Protein AF-A0AAD2AGA0-F1 (afdb_monomer)

pLDDT: mean 72.26, std 17.6, range [19.39, 90.25]

Solvent-accessible surface area (backbone atoms only — not comparable to full-atom values): 17686 Å² total; per-residue (Å²): 135,83,86,86,80,89,77,86,79,79,83,81,80,79,61,99,81,72,74,72,44,88,55,75,94,54,94,64,65,74,47,37,37,36,40,38,40,37,35,77,86,72,54,73,67,60,47,53,55,45,49,55,37,50,60,61,34,56,80,72,30,56,73,44,87,43,76,44,76,63,66,78,89,38,75,88,39,65,65,66,39,37,52,52,52,27,52,60,49,55,75,71,59,60,95,56,45,42,31,35,32,52,36,85,87,28,47,84,44,34,57,49,52,48,50,38,51,57,47,50,42,38,73,72,67,41,66,28,41,34,42,38,38,32,37,84,84,47,72,26,68,68,52,62,73,64,34,76,42,52,32,20,79,30,71,33,86,64,56,57,72,54,46,47,48,53,49,41,49,50,56,38,53,65,78,44,89,72,86,86,90,83,89,79,94,68,78,84,86,73,90,62,97,44,68,65,62,47,31,49,51,54,24,50,57,52,54,76,69,58,57,93,53,43,40,29,36,32,51,34,83,86,26,46,84,45,39,54,68,52,49,24,47,53,58,51,48,37,57,75,70,66,34,82,43,79,41,78,44,74,37,59,101,86,43,74,23,69,66,49,62,71,62,31,74,40,50,32,20,75,25,68,38,83,68,60,58,69,56,46,48,54,52,47,54,52,48,52,53,50,17,52,28,57,73,67,70,45,84,78,78,102

Organism: NCBI:txid56036

Mean predicted aligned error: 12.25 Å

Sequence (302 aa):
MAISLIATCKTHYSSPTGERCKYAGHSVKALPIRILTVGKKRSPGVQLIVDDYIDKLKHYCRVEDVRVKSNPKNARDIIAQIEHEDMAVMDLIRSNEWVVMLDEHGLDVGSEQMASLIGDAGNKGASSLLLCIGGPYGHGRQLRERANVSIKLSTLVLNHEIALVVLCEQLYSYSFQDWAVLKLAERPFERSRDIMAQIEHEDMAVMDLIRSNEWVVMLDEHGVDVRSEQMASLIGDAGNKGASSLLFCIGGPYGHGRQLRERANVSIKLSTLVFNHEIALVVLCEQLYRAWTILKGQKYHH

Nearest PDB structures (foldseek):
  1to0-assembly4_G  TM=9.593E-01  e=5.956E-10  Bacillus subtilis
  1vh0-assembly7_F  TM=9.144E-01  e=1.375E-09  Staphylococcus aureus
  1to0-assembly1_A  TM=9.443E-01  e=5.772E-09  Bacillus subtilis
  1to0-assembly3_E  TM=9.410E-01  e=4.825E-09  Bacillus subtilis
  1to0-assembly2_D  TM=9.436E-01  e=1.502E-08  Bacillus subtilis

Structure (mmCIF, N/CA/C/O backbone):
data_AF-A0AAD2AGA0-F1
#
_entry.id   AF-A0AAD2AGA0-F1
#
loop_
_atom_site.group_PDB
_atom_site.id
_atom_site.type_symbol
_atom_site.label_atom_id
_atom_site.label_alt_id
_atom_site.label_comp_id
_atom_site.label_asym_id
_atom_site.label_entity_id
_atom_site.label_seq_id
_atom_site.pdbx_PDB_ins_code
_atom_site.Cartn_x
_atom_site.Cartn_y
_atom_site.Cartn_z
_atom_site.occupancy
_atom_site.B_iso_or_equiv
_atom_site.auth_seq_id
_atom_site.auth_comp_id
_atom_site.auth_asym_id
_atom_site.auth_atom_id
_atom_site.pdbx_PDB_model_num
ATOM 1 N N . MET A 1 1 ? -26.006 -36.870 -15.588 1.00 29.09 1 MET A N 1
ATOM 2 C CA . MET A 1 1 ? -25.101 -36.124 -16.488 1.00 29.09 1 MET A CA 1
ATOM 3 C C . MET A 1 1 ? -25.691 -34.740 -16.702 1.00 29.09 1 MET A C 1
ATOM 5 O O . MET A 1 1 ? -26.880 -34.664 -16.967 1.00 29.09 1 MET A O 1
ATOM 9 N N . ALA A 1 2 ? -24.855 -33.711 -16.539 1.00 25.55 2 ALA A N 1
ATOM 10 C CA . ALA A 1 2 ? -25.094 -32.284 -16.783 1.00 25.55 2 ALA A CA 1
ATOM 11 C C . ALA A 1 2 ? -26.213 -31.596 -15.966 1.00 25.55 2 ALA A C 1
ATOM 13 O O . ALA A 1 2 ? -27.350 -31.464 -16.405 1.00 25.55 2 ALA A O 1
ATOM 14 N N . ILE A 1 3 ? -25.831 -31.087 -14.789 1.00 19.39 3 ILE A N 1
ATOM 15 C CA . ILE A 1 3 ? -26.511 -29.965 -14.130 1.00 19.39 3 ILE A CA 1
ATOM 16 C C . ILE A 1 3 ? -26.000 -28.687 -14.796 1.00 19.39 3 ILE A C 1
ATOM 18 O O . ILE A 1 3 ? -24.795 -28.445 -14.833 1.00 19.39 3 ILE A O 1
ATOM 22 N N . SER A 1 4 ? -26.929 -27.897 -15.325 1.00 21.38 4 SER A N 1
ATOM 23 C CA . SER A 1 4 ? -26.697 -26.521 -15.750 1.00 21.38 4 SER A CA 1
ATOM 24 C C . SER A 1 4 ? -26.941 -25.599 -14.558 1.00 21.38 4 SER A C 1
ATOM 26 O O . SER A 1 4 ? -27.988 -25.695 -13.918 1.00 21.38 4 SER A O 1
ATOM 28 N N . LEU A 1 5 ? -25.990 -24.715 -14.261 1.00 19.98 5 LEU A N 1
ATOM 29 C CA . LEU A 1 5 ? -26.235 -23.496 -13.494 1.00 19.98 5 LEU A CA 1
ATOM 30 C C . LEU A 1 5 ? -25.163 -22.468 -13.864 1.00 19.98 5 LEU A C 1
ATOM 32 O O . LEU A 1 5 ? -24.019 -22.524 -13.420 1.00 19.98 5 LEU A O 1
ATOM 36 N N . ILE A 1 6 ? -25.561 -21.553 -14.744 1.00 24.08 6 ILE A N 1
ATOM 37 C CA . ILE A 1 6 ? -24.848 -20.316 -15.043 1.00 24.08 6 ILE A CA 1
ATOM 38 C C . ILE A 1 6 ? -25.111 -19.374 -13.868 1.00 24.08 6 ILE A C 1
ATOM 40 O O . ILE A 1 6 ? -26.255 -18.996 -13.625 1.00 24.08 6 ILE A O 1
ATOM 44 N N . ALA A 1 7 ? -24.056 -18.987 -13.159 1.00 21.56 7 ALA A N 1
ATOM 45 C CA . ALA A 1 7 ? -24.076 -17.859 -12.241 1.00 21.56 7 ALA A CA 1
ATOM 46 C C . ALA A 1 7 ? -23.053 -16.831 -12.735 1.00 21.56 7 ALA A C 1
ATOM 48 O O . ALA A 1 7 ? -21.866 -16.907 -12.435 1.00 21.56 7 ALA A O 1
ATOM 49 N N . THR A 1 8 ? -23.517 -15.873 -13.536 1.00 24.16 8 THR A N 1
ATOM 50 C CA . THR A 1 8 ? -22.800 -14.617 -13.772 1.00 24.16 8 THR A CA 1
ATOM 51 C C . THR A 1 8 ? -22.825 -13.804 -12.484 1.00 24.16 8 THR A C 1
ATOM 53 O O . THR A 1 8 ? -23.824 -13.151 -12.185 1.00 24.16 8 THR A O 1
ATOM 56 N N . CYS A 1 9 ? -21.734 -13.839 -11.725 1.00 23.19 9 CYS A N 1
ATOM 57 C CA . CYS A 1 9 ? -21.505 -12.888 -10.649 1.00 23.19 9 CYS A CA 1
ATOM 58 C C . CYS A 1 9 ? -20.927 -11.611 -11.274 1.00 23.19 9 CYS A C 1
ATOM 60 O O . CYS A 1 9 ? -19.752 -11.554 -11.620 1.00 23.19 9 CYS A O 1
ATOM 62 N N . LYS A 1 10 ? -21.770 -10.596 -11.491 1.00 24.16 10 LYS A N 1
ATOM 63 C CA . LYS A 1 10 ? -21.284 -9.226 -11.682 1.00 24.16 10 LYS A CA 1
ATOM 64 C C . LYS A 1 10 ? -21.000 -8.673 -10.293 1.00 24.16 10 LYS A C 1
ATOM 66 O O . LYS A 1 10 ? -21.926 -8.260 -9.600 1.00 24.16 10 LYS A O 1
ATOM 71 N N . THR A 1 11 ? -19.739 -8.677 -9.885 1.00 29.88 11 THR A N 1
ATOM 72 C CA . THR A 1 11 ? -19.283 -7.882 -8.747 1.00 29.88 11 THR A CA 1
ATOM 73 C C . THR A 1 11 ? -19.465 -6.408 -9.110 1.00 29.88 11 THR A C 1
ATOM 75 O O . THR A 1 11 ? -18.780 -5.845 -9.962 1.00 29.88 11 THR A O 1
ATOM 78 N N . HIS A 1 12 ? -20.485 -5.786 -8.525 1.00 27.22 12 HIS A N 1
ATOM 79 C CA . HIS A 1 12 ? -20.686 -4.346 -8.591 1.00 27.22 12 HIS A CA 1
ATOM 80 C C . HIS A 1 12 ? -19.833 -3.698 -7.497 1.00 27.22 12 HIS A C 1
ATOM 82 O O . HIS A 1 12 ? -20.337 -3.388 -6.426 1.00 27.22 12 HIS A O 1
ATOM 88 N N . TYR A 1 13 ? -18.542 -3.503 -7.773 1.00 31.97 13 TYR A N 1
ATOM 89 C CA . TYR A 1 13 ? -17.762 -2.479 -7.078 1.00 31.97 13 TYR A CA 1
ATOM 90 C C . TYR A 1 13 ? -18.134 -1.141 -7.731 1.00 31.97 13 TYR A C 1
ATOM 92 O O . TYR A 1 13 ? -17.975 -0.961 -8.942 1.00 31.97 13 TYR A O 1
ATOM 100 N N . SER A 1 14 ? -18.764 -0.248 -6.973 1.00 28.25 14 SER A N 1
ATOM 101 C CA . SER A 1 14 ? -19.079 1.113 -7.412 1.00 28.25 14 SER A CA 1
ATOM 102 C C . SER A 1 14 ? -18.142 2.074 -6.699 1.00 28.25 14 SER A C 1
ATOM 104 O O . SER A 1 14 ? -18.290 2.290 -5.499 1.00 28.25 14 SER A O 1
ATOM 106 N N . SER A 1 15 ? -17.182 2.633 -7.436 1.00 33.38 15 SER A N 1
ATOM 107 C CA . SER A 1 15 ? -16.270 3.653 -6.925 1.00 33.38 15 SER A CA 1
ATOM 108 C C . SER A 1 15 ? -16.992 4.975 -6.608 1.00 33.38 15 SER A C 1
ATOM 110 O O . SER A 1 15 ? -18.016 5.281 -7.231 1.00 33.38 15 SER A O 1
ATOM 112 N N . PRO A 1 16 ? -16.461 5.810 -5.687 1.00 39.44 16 PRO A N 1
ATOM 113 C CA . PRO A 1 16 ? -17.069 7.095 -5.317 1.00 39.44 16 PRO A CA 1
ATOM 114 C C . PRO A 1 16 ? -17.084 8.124 -6.459 1.00 39.44 16 PRO A C 1
ATOM 116 O O . PRO A 1 16 ? -17.809 9.113 -6.386 1.00 39.44 16 PRO A O 1
ATOM 119 N N . THR A 1 17 ? -16.290 7.906 -7.514 1.00 39.59 17 THR A N 1
ATOM 120 C CA . THR A 1 17 ? -16.185 8.783 -8.691 1.00 39.59 17 THR A CA 1
ATOM 121 C C . THR A 1 17 ? -16.890 8.241 -9.939 1.00 39.59 17 THR A C 1
ATOM 123 O O . THR A 1 17 ? -16.901 8.921 -10.960 1.00 39.59 17 THR A O 1
ATOM 126 N N . GLY A 1 18 ? -17.519 7.060 -9.894 1.00 38.66 18 GLY A N 1
ATOM 127 C CA . GLY A 1 18 ? -18.337 6.530 -10.997 1.00 38.66 18 GLY A CA 1
ATOM 128 C C . GLY A 1 18 ? -17.585 6.158 -12.287 1.00 38.66 18 GLY A C 1
ATOM 129 O O . GLY A 1 18 ? -18.206 5.652 -13.225 1.00 38.66 18 GLY A O 1
ATOM 130 N N . GLU A 1 19 ? -16.268 6.356 -12.358 1.00 46.47 19 GLU A N 1
ATOM 131 C CA . GLU A 1 19 ? -15.456 5.979 -13.515 1.00 46.47 19 GLU A CA 1
ATOM 132 C C . GLU A 1 19 ? -14.944 4.546 -13.369 1.00 46.47 19 GLU A C 1
ATOM 134 O O . GLU A 1 19 ? -13.911 4.295 -12.759 1.00 46.47 19 GLU A O 1
ATOM 139 N N . ARG A 1 20 ? -15.656 3.591 -13.975 1.00 52.84 20 ARG A N 1
ATOM 140 C CA . ARG A 1 20 ? -15.173 2.208 -14.089 1.00 52.84 20 ARG A CA 1
ATOM 141 C C . ARG A 1 20 ? -13.862 2.147 -14.872 1.00 52.84 20 ARG A C 1
ATOM 143 O O . ARG A 1 20 ? -13.722 2.801 -15.908 1.00 52.84 20 ARG A O 1
ATOM 150 N N . CYS A 1 21 ? -12.960 1.260 -14.447 1.00 50.84 21 CYS A N 1
ATOM 151 C CA . CYS A 1 21 ? -11.764 0.916 -15.216 1.00 50.84 21 CYS A CA 1
ATOM 152 C C . CYS A 1 21 ? -12.136 0.543 -16.663 1.00 50.84 21 CYS A C 1
ATOM 154 O O . CYS A 1 21 ? -12.919 -0.383 -16.901 1.00 50.84 21 CYS A O 1
ATOM 156 N N . LYS A 1 22 ? -11.531 1.238 -17.637 1.00 57.38 22 LYS A N 1
ATOM 157 C CA . LYS A 1 22 ? -11.766 1.039 -19.083 1.00 57.38 22 LYS A CA 1
ATOM 158 C C . LYS A 1 22 ? -11.406 -0.373 -19.559 1.00 57.38 22 LYS A C 1
ATOM 160 O O . LYS A 1 22 ? -11.868 -0.799 -20.612 1.00 57.38 22 LYS A O 1
ATOM 165 N N . TYR A 1 23 ? -10.593 -1.087 -18.780 1.00 54.12 23 TYR A N 1
ATOM 166 C CA . TYR A 1 23 ? -10.039 -2.396 -19.117 1.00 54.12 23 TYR A CA 1
ATOM 167 C C . TYR A 1 23 ? -10.713 -3.569 -18.400 1.00 54.12 23 TYR A C 1
ATOM 169 O O . TYR A 1 23 ? -10.293 -4.708 -18.594 1.00 54.12 23 TYR A O 1
ATOM 177 N N . ALA A 1 24 ? -11.778 -3.337 -17.624 1.00 48.94 24 ALA A N 1
ATOM 178 C CA . ALA A 1 24 ? -12.557 -4.427 -17.039 1.00 48.94 24 ALA A CA 1
ATOM 179 C C . ALA A 1 24 ? -13.048 -5.383 -18.151 1.00 48.94 24 ALA A C 1
ATOM 181 O O . ALA A 1 24 ? -13.767 -4.968 -19.063 1.00 48.94 24 ALA A O 1
ATOM 182 N N . GLY A 1 25 ? -12.608 -6.646 -18.115 1.00 46.81 25 GLY A N 1
ATOM 183 C CA . GLY A 1 25 ? -12.959 -7.674 -19.106 1.00 46.81 25 GLY A CA 1
ATOM 184 C C . GLY A 1 25 ? -12.254 -7.585 -20.471 1.00 46.81 25 GLY A C 1
ATOM 185 O O . GLY A 1 25 ? -12.643 -8.310 -21.384 1.00 46.81 25 GLY A O 1
ATOM 186 N N . HIS A 1 26 ? -11.235 -6.732 -20.636 1.00 53.22 26 HIS A N 1
ATOM 187 C CA . HIS A 1 26 ? -10.470 -6.610 -21.885 1.00 53.22 26 HIS A CA 1
ATOM 188 C C . HIS A 1 26 ? -9.099 -7.297 -21.776 1.00 53.22 26 HIS A C 1
ATOM 190 O O . HIS A 1 26 ? -8.421 -7.197 -20.756 1.00 53.22 26 HIS A O 1
ATOM 196 N N . SER A 1 27 ? -8.655 -7.969 -22.846 1.00 50.34 27 SER A N 1
ATOM 197 C CA . SER A 1 27 ? -7.302 -8.538 -22.921 1.00 50.34 27 SER A CA 1
ATOM 198 C C . SER A 1 27 ? -6.283 -7.414 -23.112 1.00 50.34 27 SER A C 1
ATOM 200 O O . SER A 1 27 ? -6.092 -6.904 -24.215 1.00 50.34 27 SER A O 1
ATOM 202 N N . VAL A 1 28 ? -5.651 -6.999 -22.017 1.00 59.28 28 VAL A N 1
ATOM 203 C CA . VAL A 1 28 ? -4.502 -6.091 -22.040 1.00 59.28 28 VAL A CA 1
ATOM 204 C C . VAL A 1 28 ? -3.233 -6.922 -22.206 1.00 59.28 28 VAL A C 1
ATOM 206 O O . VAL A 1 28 ? -3.084 -7.983 -21.599 1.00 59.28 28 VAL A O 1
ATOM 209 N N . LYS A 1 29 ? -2.288 -6.438 -23.018 1.00 64.19 29 LYS A N 1
ATOM 210 C CA . LYS A 1 29 ? -0.959 -7.044 -23.122 1.00 64.19 29 LYS A CA 1
ATOM 211 C C . LYS A 1 29 ? -0.280 -7.021 -21.748 1.00 64.19 29 LYS A C 1
ATOM 213 O O . LYS A 1 29 ? 0.050 -5.948 -21.249 1.00 64.19 29 LYS A O 1
ATOM 218 N N . ALA A 1 30 ? -0.037 -8.195 -21.166 1.00 66.69 30 ALA A N 1
ATOM 219 C CA . ALA A 1 30 ? 0.710 -8.320 -19.919 1.00 66.69 30 ALA A CA 1
ATOM 220 C C . ALA A 1 30 ? 2.139 -7.785 -20.113 1.00 66.69 30 ALA A C 1
ATOM 222 O O . ALA A 1 30 ? 2.947 -8.375 -20.838 1.00 66.69 30 ALA A O 1
ATOM 223 N N . LEU A 1 31 ? 2.440 -6.640 -19.498 1.00 78.06 31 LEU A N 1
ATOM 224 C CA . LEU A 1 31 ? 3.786 -6.083 -19.487 1.00 78.06 31 LEU A CA 1
ATOM 225 C C . LEU A 1 31 ? 4.621 -6.742 -18.385 1.00 78.06 31 LEU A C 1
ATOM 227 O O . LEU A 1 31 ? 4.107 -6.979 -17.291 1.00 78.06 31 LEU A O 1
ATOM 231 N N . PRO A 1 32 ? 5.915 -7.008 -18.628 1.00 84.69 32 PRO A N 1
ATOM 232 C CA . PRO A 1 32 ? 6.828 -7.329 -17.546 1.00 84.69 32 PRO A CA 1
ATOM 233 C C . PRO A 1 32 ? 6.926 -6.137 -16.586 1.00 84.69 32 PRO A C 1
ATOM 235 O O . PRO A 1 32 ? 7.044 -4.986 -17.019 1.00 84.69 32 PRO A O 1
ATOM 238 N N . ILE A 1 33 ? 6.884 -6.425 -15.288 1.00 86.75 33 ILE A N 1
ATOM 239 C CA . ILE A 1 33 ? 6.936 -5.433 -14.214 1.00 86.75 33 ILE A CA 1
ATOM 240 C C . ILE A 1 33 ? 8.311 -5.499 -13.559 1.00 86.75 33 ILE A C 1
ATOM 242 O O . ILE A 1 33 ? 8.776 -6.562 -13.156 1.00 86.75 33 ILE A O 1
ATOM 246 N N . ARG A 1 34 ? 8.965 -4.351 -13.434 1.00 89.75 34 ARG A N 1
ATOM 247 C CA . ARG A 1 34 ? 10.201 -4.183 -12.673 1.00 89.75 34 ARG A CA 1
ATOM 248 C C . ARG A 1 34 ? 9.898 -3.308 -11.469 1.00 89.75 34 ARG A C 1
ATOM 250 O O . ARG A 1 34 ? 9.324 -2.232 -11.616 1.00 89.75 34 ARG A O 1
ATOM 257 N N . ILE A 1 35 ? 10.283 -3.762 -10.288 1.00 88.06 35 ILE A N 1
ATOM 258 C CA . ILE A 1 35 ? 10.150 -3.005 -9.049 1.00 88.06 35 ILE A CA 1
ATOM 259 C C . ILE A 1 35 ? 11.553 -2.592 -8.636 1.00 88.06 35 ILE A C 1
ATOM 261 O O . ILE A 1 35 ? 12.412 -3.445 -8.430 1.00 88.06 35 ILE A O 1
ATOM 265 N N . LEU A 1 36 ? 11.792 -1.288 -8.545 1.00 88.88 36 LEU A N 1
ATOM 266 C CA . LEU A 1 36 ? 13.071 -0.733 -8.139 1.00 88.88 36 LEU A CA 1
ATOM 267 C C . LEU A 1 36 ? 12.923 -0.110 -6.756 1.00 88.88 36 LEU 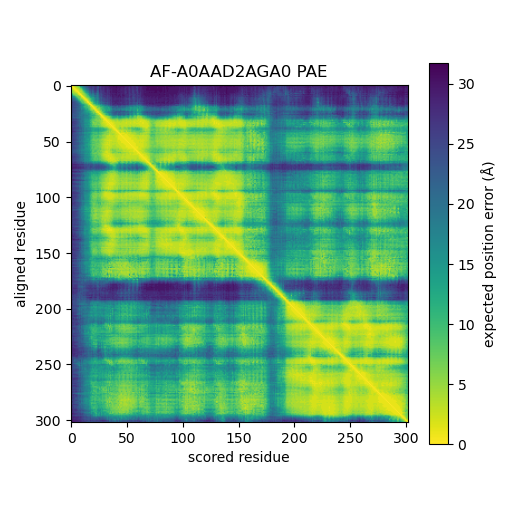A C 1
ATOM 269 O O . LEU A 1 36 ? 12.204 0.870 -6.582 1.00 88.88 36 LEU A O 1
ATOM 273 N N . THR A 1 37 ? 13.583 -0.700 -5.761 1.00 86.75 37 THR A N 1
ATOM 274 C CA . THR A 1 37 ? 13.592 -0.181 -4.387 1.00 86.75 37 THR A CA 1
ATOM 275 C C . THR A 1 37 ? 14.961 0.389 -4.048 1.00 86.75 37 THR A C 1
ATOM 277 O O . THR A 1 37 ? 15.968 -0.324 -4.122 1.00 86.75 37 THR A O 1
ATOM 280 N N . VAL A 1 38 ? 14.993 1.648 -3.620 1.00 84.38 38 VAL A N 1
ATOM 281 C CA . VAL A 1 38 ? 16.182 2.278 -3.041 1.00 84.38 38 VAL A CA 1
ATOM 282 C C . VAL A 1 38 ? 16.151 2.087 -1.529 1.00 84.38 38 VAL A C 1
ATOM 284 O O . VAL A 1 38 ? 15.175 2.445 -0.872 1.00 84.38 38 VAL A O 1
ATOM 287 N N . GLY A 1 39 ? 17.201 1.499 -0.955 1.00 79.62 39 GLY A N 1
ATOM 288 C CA . GLY A 1 39 ? 17.272 1.381 0.497 1.00 79.62 39 GLY A CA 1
ATOM 289 C C . GLY A 1 39 ? 18.282 0.378 1.034 1.00 79.62 39 GLY A C 1
ATOM 290 O O . GLY A 1 39 ? 19.200 -0.096 0.356 1.00 79.62 39 GLY A O 1
ATOM 291 N N . LYS A 1 40 ? 18.112 0.065 2.322 1.00 77.38 40 LYS A N 1
ATOM 292 C CA . LYS A 1 40 ? 18.899 -0.950 3.032 1.00 77.38 40 LYS A CA 1
ATOM 293 C C . LYS A 1 40 ? 18.366 -2.356 2.730 1.00 77.38 40 LYS A C 1
ATOM 295 O O . LYS A 1 40 ? 17.382 -2.553 2.022 1.00 77.38 40 LYS A O 1
ATOM 300 N N . LYS A 1 41 ? 19.050 -3.371 3.266 1.00 79.81 41 LYS A N 1
ATOM 301 C CA . LYS A 1 41 ? 18.582 -4.758 3.188 1.00 79.81 41 LYS A CA 1
ATOM 302 C C . LYS A 1 41 ? 17.229 -4.877 3.899 1.00 79.81 41 LYS A C 1
ATOM 304 O O . LYS A 1 41 ? 17.127 -4.464 5.051 1.00 79.81 41 LYS A O 1
ATOM 309 N N . ARG A 1 42 ? 16.251 -5.477 3.213 1.00 81.25 42 ARG A N 1
ATOM 310 C CA . ARG A 1 42 ? 14.918 -5.748 3.763 1.00 81.25 42 ARG A CA 1
ATOM 311 C C . ARG A 1 42 ? 15.004 -6.636 4.997 1.00 81.25 42 ARG A C 1
ATOM 313 O O . ARG A 1 42 ? 15.847 -7.543 5.053 1.00 81.25 42 ARG A O 1
ATOM 320 N N . SER A 1 43 ? 14.112 -6.403 5.951 1.00 81.50 43 SER A N 1
ATOM 321 C CA . SER A 1 43 ? 13.902 -7.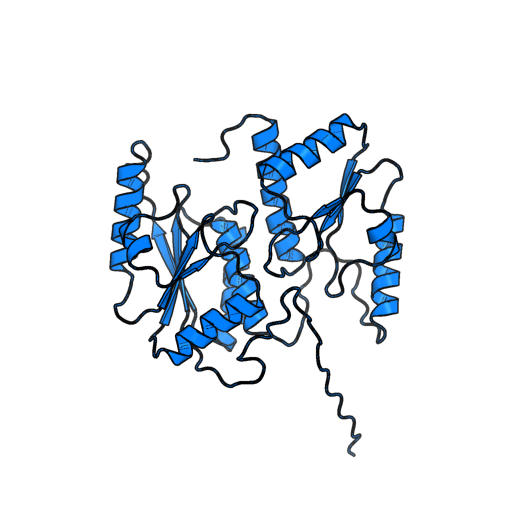340 7.051 1.00 81.50 43 SER A CA 1
ATOM 322 C C . SER A 1 43 ? 13.452 -8.720 6.524 1.00 81.50 43 SER A C 1
ATOM 324 O O . SER A 1 43 ? 12.797 -8.799 5.478 1.00 81.50 43 SER A O 1
ATOM 326 N N . PRO A 1 44 ? 13.785 -9.832 7.212 1.00 83.06 44 PRO A N 1
ATOM 327 C CA . PRO A 1 44 ? 13.393 -11.172 6.766 1.00 83.06 44 PRO A CA 1
ATOM 328 C C . PRO A 1 44 ? 11.877 -11.351 6.614 1.00 83.06 44 PRO A C 1
ATOM 330 O O . PRO A 1 44 ? 11.439 -12.025 5.691 1.00 83.06 44 PRO A O 1
ATOM 333 N N . GLY A 1 45 ? 11.075 -10.722 7.481 1.00 80.00 45 GLY A N 1
ATOM 334 C CA . GLY A 1 45 ? 9.612 -10.797 7.404 1.00 80.00 45 GLY A CA 1
ATOM 335 C C . GLY A 1 45 ? 9.057 -10.130 6.145 1.00 80.00 45 GLY A C 1
ATOM 336 O O . GLY A 1 45 ? 8.270 -10.733 5.425 1.00 80.00 45 GLY A O 1
ATOM 337 N N . VAL A 1 46 ? 9.530 -8.921 5.827 1.00 79.62 46 VAL A N 1
ATOM 338 C CA . VAL A 1 46 ? 9.128 -8.206 4.604 1.00 79.62 46 VAL A CA 1
ATOM 339 C C . VAL A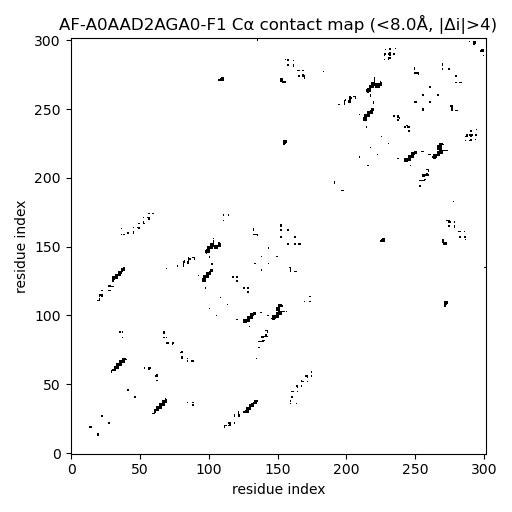 1 46 ? 9.568 -8.969 3.358 1.00 79.62 46 VAL A C 1
ATOM 341 O O . VAL A 1 46 ? 8.819 -9.040 2.390 1.00 79.62 46 VAL A O 1
ATOM 344 N N . GLN A 1 47 ? 10.759 -9.573 3.385 1.00 82.50 47 GLN A N 1
ATOM 345 C CA . GLN A 1 47 ? 11.236 -10.412 2.289 1.00 82.50 47 GLN A CA 1
ATOM 346 C C . GLN A 1 47 ? 10.264 -11.562 1.992 1.00 82.50 47 GLN A C 1
ATOM 348 O O . GLN A 1 47 ? 9.892 -11.734 0.840 1.00 82.50 47 GLN A O 1
ATOM 353 N N . LEU A 1 48 ? 9.819 -12.289 3.021 1.00 83.81 48 LEU A N 1
ATOM 354 C CA . LEU A 1 48 ? 8.891 -13.413 2.863 1.00 83.81 48 LEU A CA 1
ATOM 355 C C . LEU A 1 48 ? 7.541 -12.982 2.282 1.00 83.81 48 LEU A C 1
ATOM 357 O O . LEU A 1 48 ? 7.026 -13.649 1.393 1.00 83.81 48 LEU A O 1
ATOM 361 N N . ILE A 1 49 ? 6.990 -11.859 2.756 1.00 82.19 49 ILE A N 1
ATOM 362 C CA . ILE A 1 49 ? 5.718 -11.328 2.245 1.00 82.19 49 ILE A CA 1
ATOM 363 C C . ILE A 1 49 ? 5.859 -10.942 0.770 1.00 82.19 49 ILE A C 1
ATOM 365 O O . ILE A 1 49 ? 5.017 -11.286 -0.053 1.00 82.19 49 ILE A O 1
ATOM 369 N N . VAL A 1 50 ? 6.937 -10.239 0.418 1.00 83.44 50 VAL A N 1
ATOM 370 C CA . VAL A 1 50 ? 7.187 -9.832 -0.969 1.00 83.44 50 VAL A CA 1
ATOM 371 C C . VAL A 1 50 ? 7.387 -11.046 -1.869 1.00 83.44 50 VAL A C 1
ATOM 373 O O . VAL A 1 50 ? 6.839 -11.071 -2.966 1.00 83.44 50 VAL A O 1
ATOM 376 N N . ASP A 1 51 ? 8.130 -12.053 -1.413 1.00 84.69 51 ASP A N 1
ATOM 377 C CA . ASP A 1 51 ? 8.356 -13.275 -2.183 1.00 84.69 51 ASP A CA 1
ATOM 378 C C . ASP A 1 51 ? 7.040 -14.033 -2.430 1.00 84.69 51 ASP A C 1
ATOM 380 O O . ASP A 1 51 ? 6.798 -14.448 -3.562 1.00 84.69 51 ASP A O 1
ATOM 384 N N . ASP A 1 52 ? 6.145 -14.109 -1.437 1.00 83.94 52 ASP A N 1
ATOM 385 C CA . ASP A 1 52 ? 4.805 -14.699 -1.586 1.00 83.94 52 ASP A CA 1
ATOM 386 C C . ASP A 1 52 ? 3.969 -13.978 -2.661 1.00 83.94 52 ASP A C 1
ATOM 388 O O . ASP A 1 52 ? 3.394 -14.612 -3.550 1.00 83.94 52 ASP A O 1
ATOM 392 N N . TYR A 1 53 ? 3.950 -12.641 -2.657 1.00 81.69 53 TYR A N 1
ATOM 393 C CA . TYR A 1 53 ? 3.240 -11.881 -3.691 1.00 81.69 53 TYR A CA 1
ATOM 394 C C . TYR A 1 53 ? 3.905 -11.957 -5.066 1.00 81.69 53 TYR A C 1
ATOM 396 O O . TYR A 1 53 ? 3.207 -12.035 -6.076 1.00 81.69 53 TYR A O 1
ATOM 404 N N . ILE A 1 54 ? 5.237 -11.959 -5.138 1.00 84.44 54 ILE A N 1
ATOM 405 C CA . ILE A 1 54 ? 5.955 -12.139 -6.404 1.00 84.44 54 ILE A CA 1
ATOM 406 C C . ILE A 1 54 ? 5.643 -13.521 -6.984 1.00 84.44 54 ILE A C 1
ATOM 408 O O . ILE A 1 54 ? 5.388 -13.626 -8.184 1.00 84.44 54 ILE A O 1
ATOM 412 N N . ASP A 1 55 ? 5.621 -14.567 -6.160 1.00 84.00 55 ASP A N 1
ATOM 413 C CA . ASP A 1 55 ? 5.271 -15.921 -6.588 1.00 84.00 55 ASP A CA 1
ATOM 414 C C . ASP A 1 55 ? 3.844 -15.991 -7.132 1.00 84.00 55 ASP A C 1
ATOM 416 O O . ASP A 1 55 ? 3.625 -16.549 -8.209 1.00 84.00 55 ASP A O 1
ATOM 420 N N . LYS A 1 56 ? 2.897 -15.318 -6.475 1.00 79.69 56 LYS A N 1
ATOM 421 C CA . LYS A 1 56 ? 1.530 -15.168 -6.985 1.00 79.69 56 LYS A CA 1
ATOM 422 C C . LYS A 1 56 ? 1.478 -14.397 -8.312 1.00 79.69 56 LYS A C 1
ATOM 424 O O . LYS A 1 56 ? 0.746 -14.781 -9.224 1.00 79.69 56 LYS A O 1
ATOM 429 N N . LEU A 1 57 ? 2.268 -13.331 -8.457 1.00 78.62 57 LEU A N 1
ATOM 430 C CA . LEU A 1 57 ? 2.303 -12.492 -9.660 1.00 78.62 57 LEU A CA 1
ATOM 431 C C . LEU A 1 57 ? 2.942 -13.174 -10.872 1.00 78.62 57 LEU A C 1
ATOM 433 O O . LEU A 1 57 ? 2.548 -12.873 -12.002 1.00 78.62 57 LEU A O 1
ATOM 437 N N . LYS A 1 58 ? 3.872 -14.119 -10.664 1.00 81.56 58 LYS A N 1
ATOM 438 C CA . LYS A 1 58 ? 4.515 -14.898 -11.742 1.00 81.56 58 LYS A CA 1
ATOM 439 C C . LYS A 1 58 ? 3.512 -15.632 -12.632 1.00 81.56 58 LYS A C 1
ATOM 441 O O . LYS A 1 58 ? 3.834 -15.918 -13.784 1.00 81.56 58 LYS A O 1
ATOM 446 N N . HIS A 1 59 ? 2.314 -15.927 -12.125 1.00 79.44 59 HIS A N 1
ATOM 447 C CA . HIS A 1 59 ? 1.240 -16.538 -12.909 1.00 79.44 59 HIS A CA 1
ATOM 448 C C . HIS A 1 59 ? 0.662 -15.608 -13.986 1.00 79.44 59 HIS A C 1
ATOM 450 O O . HIS A 1 59 ? 0.125 -16.097 -14.977 1.00 79.44 59 HIS A O 1
ATOM 456 N N . TYR A 1 60 ? 0.802 -14.290 -13.822 1.00 75.25 60 TYR A N 1
ATOM 457 C CA . TYR A 1 60 ? 0.196 -13.280 -14.694 1.00 75.25 60 TYR A CA 1
ATOM 458 C C . TYR A 1 60 ? 1.231 -12.498 -15.495 1.00 75.25 60 TYR A C 1
ATOM 460 O O . TYR A 1 60 ? 1.049 -12.243 -16.686 1.00 75.25 60 TYR A O 1
ATOM 468 N N . CYS A 1 61 ? 2.325 -12.101 -14.848 1.00 78.88 61 CYS A N 1
ATOM 469 C CA . CYS A 1 61 ? 3.356 -11.280 -15.460 1.00 78.88 61 CYS A CA 1
ATOM 470 C C . CYS A 1 61 ? 4.746 -11.653 -14.945 1.00 78.88 61 CYS A C 1
ATOM 472 O O . CYS A 1 61 ? 4.929 -12.194 -13.855 1.00 78.88 61 CYS A O 1
ATOM 474 N N . ARG A 1 62 ? 5.768 -11.345 -15.745 1.00 84.38 62 ARG A N 1
ATOM 475 C CA . ARG A 1 62 ? 7.153 -11.475 -15.295 1.00 84.38 62 ARG A CA 1
ATOM 476 C C . ARG A 1 62 ? 7.476 -10.302 -14.374 1.00 84.38 62 ARG A C 1
ATOM 478 O O . ARG A 1 62 ? 7.501 -9.169 -14.846 1.00 84.38 62 ARG A O 1
ATOM 485 N N . VAL A 1 63 ? 7.771 -10.594 -13.109 1.00 86.31 63 VAL A N 1
ATOM 486 C CA . VAL A 1 63 ? 8.178 -9.596 -12.111 1.00 86.31 63 VAL A CA 1
ATOM 487 C C . VAL A 1 63 ? 9.681 -9.688 -11.840 1.00 86.31 63 VAL A C 1
ATOM 489 O O . VAL A 1 63 ? 10.215 -10.778 -11.638 1.00 86.31 63 VAL A O 1
ATOM 492 N N . GLU A 1 64 ? 10.366 -8.546 -11.848 1.00 86.19 64 GLU A N 1
ATOM 493 C CA . GLU A 1 64 ? 11.782 -8.402 -11.493 1.00 86.19 64 GLU A CA 1
ATOM 494 C C . GLU A 1 64 ? 11.920 -7.451 -10.294 1.00 86.19 64 GLU A C 1
ATOM 496 O O . GLU A 1 64 ? 11.536 -6.287 -10.383 1.00 86.19 64 GLU A O 1
ATOM 501 N N . ASP A 1 65 ? 12.474 -7.936 -9.180 1.00 86.88 65 ASP A N 1
ATOM 502 C CA . ASP A 1 65 ? 12.789 -7.125 -7.996 1.00 86.88 65 ASP A CA 1
ATOM 503 C C . ASP A 1 65 ? 14.252 -6.660 -8.052 1.00 86.88 65 ASP A C 1
ATOM 505 O O . ASP A 1 65 ? 15.177 -7.459 -7.882 1.00 86.88 65 ASP A O 1
ATOM 509 N N . VAL A 1 66 ? 14.471 -5.368 -8.301 1.00 85.69 66 VAL A N 1
ATOM 510 C CA . VAL A 1 66 ? 15.796 -4.743 -8.391 1.00 85.69 66 VAL A CA 1
ATOM 511 C C . VAL A 1 66 ? 16.007 -3.834 -7.188 1.00 85.69 66 VAL A C 1
ATOM 513 O O . VAL A 1 66 ? 15.191 -2.966 -6.881 1.00 85.69 66 VAL A O 1
ATOM 516 N N . ARG A 1 67 ? 17.141 -3.995 -6.502 1.00 85.25 67 ARG A N 1
ATOM 517 C CA . ARG A 1 67 ? 17.482 -3.163 -5.341 1.00 85.25 67 ARG A CA 1
ATOM 518 C C . ARG A 1 67 ? 18.712 -2.325 -5.585 1.00 85.25 67 ARG A C 1
ATOM 520 O O . ARG A 1 67 ? 19.765 -2.848 -5.949 1.00 85.25 67 ARG A O 1
ATOM 527 N N . VAL A 1 68 ? 18.587 -1.046 -5.259 1.00 84.38 68 VAL A N 1
ATOM 528 C CA . VAL A 1 68 ? 19.696 -0.098 -5.222 1.00 84.38 68 VAL A CA 1
ATOM 529 C C . VAL A 1 68 ? 20.130 0.062 -3.770 1.00 84.38 68 VAL A C 1
ATOM 531 O O . VAL A 1 68 ? 19.332 0.412 -2.900 1.00 84.38 68 VAL A O 1
ATOM 534 N N . LYS A 1 69 ? 21.402 -0.239 -3.492 1.00 79.31 69 LYS A N 1
ATOM 535 C CA . LYS A 1 69 ? 21.970 -0.098 -2.147 1.00 79.31 69 LYS A CA 1
ATOM 536 C C . LYS A 1 69 ? 22.224 1.378 -1.852 1.00 79.31 69 LYS A C 1
ATOM 538 O O . LYS A 1 69 ? 23.057 1.987 -2.517 1.00 79.31 69 LYS A O 1
ATOM 543 N N . SER A 1 70 ? 21.599 1.909 -0.805 1.00 71.19 70 SER A N 1
ATOM 544 C CA . SER A 1 70 ? 21.958 3.233 -0.280 1.00 71.19 70 SER A CA 1
ATOM 545 C C . SER A 1 70 ? 23.382 3.223 0.285 1.00 71.19 70 SER A C 1
ATOM 547 O O . SER A 1 70 ? 23.774 2.290 0.996 1.00 71.19 70 SER A O 1
ATOM 549 N N . ASN A 1 71 ? 24.165 4.263 -0.011 1.00 69.94 71 ASN A N 1
ATOM 550 C CA . ASN A 1 71 ? 25.551 4.369 0.436 1.00 69.94 71 ASN A CA 1
ATOM 551 C C . ASN A 1 71 ? 25.634 5.017 1.835 1.00 69.94 71 ASN A C 1
ATOM 553 O O . ASN A 1 71 ? 25.391 6.217 1.968 1.00 69.94 71 ASN A O 1
ATOM 557 N N . PRO A 1 72 ? 26.028 4.278 2.891 1.00 59.09 72 PRO A N 1
ATOM 558 C CA . PRO A 1 72 ? 26.042 4.798 4.260 1.00 59.09 72 PRO A CA 1
ATOM 559 C C . PRO A 1 72 ? 27.118 5.868 4.509 1.00 59.09 72 PRO A C 1
ATOM 561 O O . PRO A 1 72 ? 27.080 6.528 5.546 1.00 59.09 72 PRO A O 1
ATOM 564 N N . LYS A 1 73 ? 28.080 6.056 3.591 1.00 55.16 73 LYS A N 1
ATOM 565 C CA . LYS A 1 73 ? 29.154 7.055 3.737 1.00 55.16 73 LYS A CA 1
ATOM 566 C C . LYS A 1 73 ? 28.677 8.497 3.529 1.00 55.16 73 LYS A C 1
ATOM 568 O O . LYS A 1 73 ? 29.275 9.399 4.107 1.00 55.16 73 LYS A O 1
ATOM 573 N N . ASN A 1 74 ? 27.582 8.698 2.792 1.00 56.81 74 ASN A N 1
ATOM 574 C CA . ASN A 1 74 ? 27.022 10.021 2.499 1.00 56.81 74 ASN A CA 1
ATOM 575 C C . ASN A 1 74 ? 25.864 10.410 3.432 1.00 56.81 74 ASN A C 1
ATOM 577 O O . ASN A 1 74 ? 25.275 11.460 3.245 1.00 56.81 74 ASN A O 1
ATOM 581 N N . ALA A 1 75 ? 25.575 9.636 4.487 1.00 56.88 75 ALA A N 1
ATOM 582 C CA . ALA A 1 75 ? 24.435 9.875 5.385 1.00 56.88 75 ALA A CA 1
ATOM 583 C C . ALA A 1 75 ? 24.456 11.230 6.132 1.00 56.88 75 ALA A C 1
ATOM 585 O O . ALA A 1 75 ? 23.489 11.582 6.800 1.00 56.88 75 ALA A O 1
ATOM 586 N N . ARG A 1 76 ? 25.570 11.976 6.078 1.00 61.78 76 ARG A N 1
ATOM 587 C CA . ARG A 1 76 ? 25.677 13.335 6.637 1.00 61.78 76 ARG A CA 1
ATOM 588 C C . ARG A 1 76 ? 25.251 14.426 5.654 1.00 61.78 76 ARG A C 1
ATOM 590 O O . ARG A 1 76 ? 24.937 15.521 6.105 1.00 61.78 76 ARG A O 1
ATOM 597 N N . ASP A 1 77 ? 25.255 14.132 4.356 1.00 75.88 77 ASP A N 1
ATOM 598 C CA . ASP A 1 77 ? 24.877 15.054 3.291 1.00 75.88 77 ASP A CA 1
ATOM 599 C C . ASP A 1 77 ? 23.693 14.469 2.513 1.00 75.88 77 ASP A C 1
ATOM 601 O O . ASP A 1 77 ? 23.838 13.623 1.628 1.00 75.88 77 ASP A O 1
ATOM 605 N N . ILE A 1 78 ? 22.501 14.920 2.903 1.00 74.75 78 ILE A N 1
ATOM 606 C CA . ILE A 1 78 ? 21.217 14.460 2.369 1.00 74.75 78 ILE A CA 1
ATOM 607 C C . ILE A 1 78 ? 21.147 14.696 0.855 1.00 74.75 78 ILE A C 1
ATOM 609 O O . ILE A 1 78 ? 20.650 13.844 0.124 1.00 74.75 78 ILE A O 1
ATOM 613 N N . ILE A 1 79 ? 21.685 15.820 0.370 1.00 80.56 79 ILE A N 1
ATOM 614 C CA . ILE A 1 79 ? 21.631 16.193 -1.048 1.00 80.56 79 ILE A CA 1
ATOM 615 C C . ILE A 1 79 ? 22.510 15.241 -1.859 1.00 80.56 79 ILE A C 1
ATOM 617 O O . ILE A 1 79 ? 22.040 14.634 -2.819 1.00 80.56 79 ILE A O 1
ATOM 621 N N . ALA A 1 80 ? 23.752 15.027 -1.416 1.00 80.75 80 ALA A N 1
ATOM 622 C CA . ALA A 1 80 ? 24.668 14.097 -2.071 1.00 80.75 80 ALA A CA 1
ATOM 623 C C . ALA A 1 80 ? 24.167 12.642 -2.028 1.00 80.75 80 ALA A C 1
ATOM 625 O O . ALA A 1 80 ? 24.475 11.848 -2.921 1.00 80.75 80 ALA A O 1
ATOM 626 N N . GLN A 1 81 ? 23.410 12.262 -0.991 1.00 80.19 81 GLN A N 1
ATOM 627 C CA . GLN A 1 81 ? 22.767 10.951 -0.937 1.00 80.19 81 GLN A CA 1
ATOM 628 C C . GLN A 1 81 ? 21.649 10.832 -1.979 1.00 80.19 81 GLN A C 1
ATOM 630 O O . GLN A 1 81 ? 21.647 9.854 -2.726 1.00 80.19 81 GLN A O 1
ATOM 635 N N . ILE A 1 82 ? 20.751 11.819 -2.061 1.00 82.00 82 ILE A N 1
ATOM 636 C CA . ILE A 1 82 ? 19.660 11.834 -3.046 1.00 82.00 82 ILE A CA 1
ATOM 637 C C . ILE A 1 82 ? 20.226 11.797 -4.468 1.00 82.00 82 ILE A C 1
ATOM 639 O O . ILE A 1 82 ? 19.780 10.984 -5.266 1.00 82.00 82 ILE A O 1
ATOM 643 N N . GLU A 1 83 ? 21.228 12.619 -4.789 1.00 84.31 83 GLU A N 1
ATOM 644 C CA . GLU A 1 83 ? 21.835 12.655 -6.129 1.00 84.31 83 GLU A CA 1
ATOM 645 C C . GLU A 1 83 ? 22.507 11.329 -6.506 1.00 84.31 83 GLU A C 1
ATOM 647 O O . GLU A 1 83 ? 22.413 10.878 -7.647 1.00 84.31 83 GLU A O 1
ATOM 652 N N . HIS A 1 84 ? 23.169 10.671 -5.551 1.00 83.94 84 HIS A N 1
ATOM 653 C CA . HIS A 1 84 ? 23.780 9.371 -5.805 1.00 83.94 84 HIS A CA 1
ATOM 654 C C . HIS A 1 84 ? 22.735 8.272 -6.029 1.00 83.94 84 HIS A C 1
ATOM 656 O O . HIS A 1 84 ? 22.908 7.440 -6.924 1.00 83.94 84 HIS A O 1
ATOM 662 N N . GLU A 1 85 ? 21.668 8.269 -5.227 1.00 83.56 85 GLU A N 1
ATOM 663 C CA . GLU A 1 85 ? 20.539 7.354 -5.392 1.00 83.56 85 GLU A CA 1
ATOM 664 C C . GLU A 1 85 ? 19.828 7.601 -6.734 1.00 83.56 85 GLU A C 1
ATOM 666 O O . GLU A 1 85 ? 19.548 6.641 -7.446 1.00 83.56 85 GLU A O 1
ATOM 671 N N . ASP A 1 86 ? 19.638 8.864 -7.127 1.00 86.25 86 ASP A N 1
ATOM 672 C CA . ASP A 1 86 ? 19.038 9.278 -8.403 1.00 86.25 86 ASP A CA 1
ATOM 673 C C . ASP A 1 86 ? 19.856 8.776 -9.599 1.00 86.25 86 ASP A C 1
ATOM 675 O O . ASP A 1 86 ? 19.318 8.090 -10.465 1.00 86.25 86 ASP A O 1
ATOM 679 N N . MET A 1 87 ? 21.176 9.000 -9.602 1.00 86.81 87 MET A N 1
ATOM 680 C CA . MET A 1 87 ? 22.063 8.493 -10.658 1.00 86.81 87 MET A CA 1
ATOM 681 C C . MET A 1 87 ? 22.009 6.964 -10.769 1.00 86.81 87 MET A C 1
ATOM 683 O O . MET A 1 87 ? 21.879 6.423 -11.866 1.00 86.81 87 MET A O 1
ATOM 687 N N . ALA A 1 88 ? 22.052 6.255 -9.637 1.00 86.88 88 ALA A N 1
ATOM 688 C CA . ALA A 1 88 ? 22.000 4.795 -9.628 1.00 86.88 88 ALA A CA 1
ATOM 689 C C . ALA A 1 88 ? 20.652 4.245 -10.123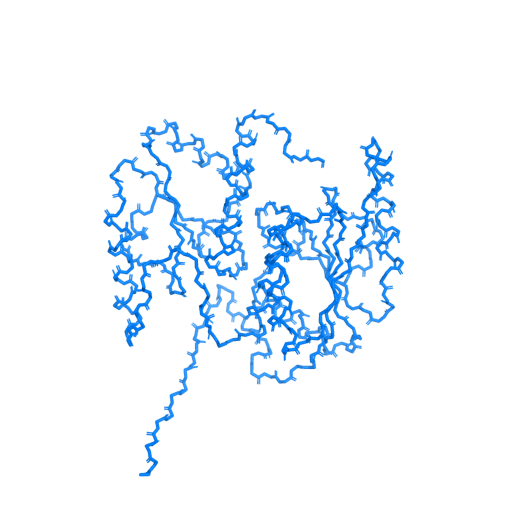 1.00 86.88 88 ALA A C 1
ATOM 691 O O . ALA A 1 88 ? 20.609 3.184 -10.747 1.00 86.88 88 ALA A O 1
ATOM 692 N N . VAL A 1 89 ? 19.549 4.949 -9.849 1.00 87.38 89 VAL A N 1
ATOM 693 C CA . VAL A 1 89 ? 18.232 4.600 -10.390 1.00 87.38 89 VAL A CA 1
ATOM 694 C C . VAL A 1 89 ? 18.212 4.848 -11.895 1.00 87.38 89 VAL A C 1
ATOM 696 O O . VAL A 1 89 ? 17.815 3.954 -12.638 1.00 87.38 89 VAL A O 1
ATOM 699 N N . MET A 1 90 ? 18.671 6.016 -12.350 1.00 89.00 90 MET A N 1
ATOM 700 C CA . MET A 1 90 ? 18.677 6.405 -13.763 1.00 89.00 90 MET A CA 1
ATOM 701 C C . MET A 1 90 ? 19.479 5.435 -14.641 1.00 89.00 90 MET A C 1
ATOM 703 O O . MET A 1 90 ? 19.013 5.095 -15.728 1.00 89.00 90 MET A O 1
ATOM 707 N N . ASP A 1 91 ? 20.603 4.905 -14.148 1.00 88.81 91 ASP A N 1
ATOM 708 C CA . ASP A 1 91 ? 21.404 3.885 -14.846 1.00 88.81 91 ASP A CA 1
ATOM 709 C C . ASP A 1 91 ? 20.648 2.559 -15.074 1.00 88.81 91 ASP A C 1
ATOM 711 O O . ASP A 1 91 ? 20.982 1.782 -15.973 1.00 88.81 91 ASP A O 1
ATOM 715 N N . LEU A 1 92 ? 19.617 2.276 -14.271 1.00 88.31 92 LEU A N 1
ATOM 716 C CA . LEU A 1 92 ? 18.813 1.050 -14.346 1.00 88.31 92 LEU A CA 1
ATOM 717 C C . LEU A 1 92 ? 17.530 1.203 -15.179 1.00 88.31 92 LEU A C 1
ATOM 719 O O . LEU A 1 92 ? 16.887 0.186 -15.493 1.00 88.31 92 LEU A O 1
ATOM 723 N N . ILE A 1 93 ? 17.151 2.439 -15.524 1.00 88.69 93 ILE A N 1
ATOM 724 C CA . ILE A 1 93 ? 15.974 2.752 -16.343 1.00 88.69 93 ILE A CA 1
ATOM 725 C C . ILE A 1 93 ? 16.293 2.480 -17.810 1.00 88.69 93 ILE A C 1
ATOM 727 O O . ILE A 1 93 ? 17.249 3.012 -18.371 1.00 88.69 93 ILE A O 1
ATOM 731 N N . ARG A 1 94 ? 15.445 1.695 -18.481 1.00 88.31 94 ARG A N 1
ATOM 732 C CA . ARG A 1 94 ? 15.570 1.477 -19.930 1.00 88.31 94 ARG A CA 1
ATOM 733 C C . ARG A 1 94 ? 14.768 2.535 -20.698 1.00 88.31 94 ARG A C 1
ATOM 735 O O . ARG A 1 94 ? 13.761 3.068 -20.227 1.00 88.31 94 ARG A O 1
ATOM 742 N N . SER A 1 95 ? 15.200 2.841 -21.921 1.00 80.44 95 SER A N 1
ATOM 743 C CA . SER A 1 95 ? 14.641 3.935 -22.733 1.00 80.44 95 SER A CA 1
ATOM 744 C C . SER A 1 95 ? 13.161 3.760 -23.102 1.00 80.44 95 SER A C 1
ATOM 746 O O . SER A 1 95 ? 12.461 4.758 -23.222 1.00 80.44 95 SER A O 1
ATOM 748 N N . ASN A 1 96 ? 12.664 2.522 -23.218 1.00 85.00 96 ASN A N 1
ATOM 749 C CA . ASN A 1 96 ? 11.265 2.223 -23.560 1.00 85.00 96 ASN A CA 1
ATOM 750 C C . ASN A 1 96 ? 10.445 1.683 -22.368 1.00 85.00 96 ASN A C 1
ATOM 752 O O . ASN A 1 96 ? 9.545 0.854 -22.544 1.00 85.00 96 ASN A O 1
ATOM 756 N N . GLU A 1 97 ? 10.799 2.076 -21.142 1.00 87.56 97 GLU A N 1
ATOM 757 C CA . GLU A 1 97 ? 10.045 1.731 -19.931 1.00 87.56 97 GLU A CA 1
ATOM 758 C C . GLU A 1 97 ? 9.079 2.834 -19.528 1.00 87.56 97 GLU A C 1
ATOM 760 O O . GLU A 1 97 ? 9.429 4.021 -19.536 1.00 87.56 97 GLU A O 1
ATOM 765 N N . TRP A 1 98 ? 7.877 2.413 -19.136 1.00 88.00 98 TRP A N 1
ATOM 766 C CA . TRP A 1 98 ? 6.904 3.282 -18.494 1.00 88.00 98 TRP A CA 1
ATOM 767 C C . TRP A 1 98 ? 7.259 3.403 -17.014 1.00 88.00 98 TRP A C 1
ATOM 769 O O . TRP A 1 98 ? 7.165 2.423 -16.278 1.00 88.00 98 TRP A O 1
ATOM 779 N N . VAL A 1 99 ? 7.699 4.586 -16.590 1.00 89.88 99 VAL A N 1
ATOM 780 C CA . VAL A 1 99 ? 8.212 4.823 -15.236 1.00 89.88 99 VAL A CA 1
ATOM 781 C C . VAL A 1 99 ? 7.119 5.431 -14.369 1.00 89.88 99 VAL A C 1
ATOM 783 O O . VAL A 1 99 ? 6.623 6.524 -14.651 1.00 89.88 99 VAL A O 1
ATOM 786 N N . VAL A 1 100 ? 6.772 4.726 -13.299 1.00 90.06 100 VAL A N 1
ATOM 787 C CA . VAL A 1 100 ? 5.857 5.172 -12.252 1.00 90.06 100 VAL A CA 1
ATOM 788 C C . VAL A 1 100 ? 6.669 5.417 -10.991 1.00 90.06 100 VAL A C 1
ATOM 790 O O . VAL A 1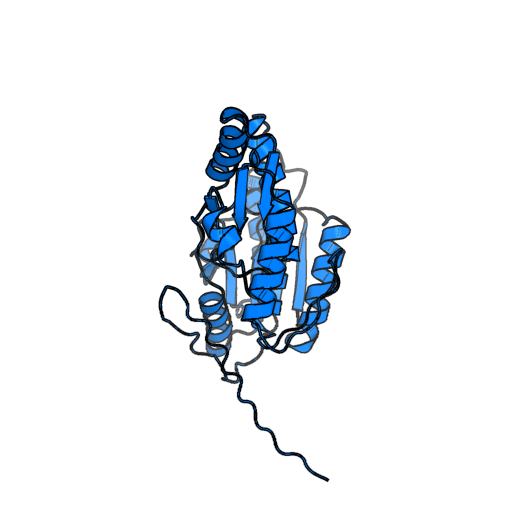 100 ? 7.276 4.502 -10.432 1.00 90.06 100 VAL A O 1
ATOM 793 N N . MET A 1 101 ? 6.680 6.664 -10.544 1.00 90.25 101 MET A N 1
ATOM 794 C CA . MET A 1 101 ? 7.340 7.065 -9.312 1.00 90.25 101 MET A CA 1
ATOM 795 C C . MET A 1 101 ? 6.342 7.006 -8.157 1.00 90.25 101 MET A C 1
ATOM 797 O O . MET A 1 101 ? 5.262 7.585 -8.253 1.00 90.25 101 MET A O 1
ATOM 801 N N . LEU A 1 102 ? 6.699 6.319 -7.072 1.00 86.81 102 LEU A N 1
ATOM 802 C CA . LEU A 1 102 ? 5.900 6.292 -5.850 1.00 86.81 102 LEU A CA 1
ATOM 803 C C . LEU A 1 102 ? 6.391 7.382 -4.895 1.00 86.81 102 LEU A C 1
ATOM 805 O O . LEU A 1 102 ? 7.495 7.273 -4.363 1.00 86.81 102 LEU A O 1
ATOM 809 N N . ASP A 1 103 ? 5.594 8.433 -4.713 1.00 84.44 103 ASP A N 1
ATOM 810 C CA . ASP A 1 103 ? 5.941 9.639 -3.947 1.00 84.44 103 ASP A CA 1
ATOM 811 C C . ASP A 1 103 ? 4.722 10.111 -3.129 1.00 84.44 103 ASP A C 1
ATOM 813 O O . ASP A 1 103 ? 3.575 10.005 -3.567 1.00 84.44 103 ASP A O 1
ATOM 817 N N . GLU A 1 104 ? 4.956 10.635 -1.926 1.00 78.56 104 GLU A N 1
ATOM 818 C CA . GLU A 1 104 ? 3.911 11.151 -1.031 1.00 78.56 104 GLU A CA 1
ATOM 819 C C . GLU A 1 104 ? 3.183 12.388 -1.584 1.00 78.56 104 GLU A C 1
ATOM 821 O O . GLU A 1 104 ? 2.042 12.666 -1.200 1.00 78.56 104 GLU A O 1
ATOM 826 N N . HIS A 1 105 ? 3.820 13.104 -2.513 1.00 81.19 105 HIS A N 1
ATOM 827 C CA . HIS A 1 105 ? 3.259 14.241 -3.241 1.00 81.19 105 HIS A CA 1
ATOM 828 C C . HIS A 1 105 ? 2.697 13.856 -4.620 1.00 81.19 105 HIS A C 1
ATOM 830 O O . HIS A 1 105 ? 2.359 14.734 -5.416 1.00 81.19 105 HIS A O 1
ATOM 836 N N . GLY A 1 106 ? 2.624 12.557 -4.927 1.00 81.69 106 GLY A N 1
ATOM 837 C CA . GLY A 1 106 ? 2.054 12.045 -6.168 1.00 81.69 106 GLY A CA 1
ATOM 838 C C . GLY A 1 106 ? 0.532 12.184 -6.255 1.00 81.69 106 GLY A C 1
ATOM 839 O O . GLY A 1 106 ? -0.144 12.605 -5.314 1.00 81.69 106 GLY A O 1
ATOM 840 N N . LEU A 1 107 ? -0.013 11.801 -7.410 1.00 83.75 107 LEU A N 1
ATOM 841 C CA . LEU A 1 107 ? -1.455 11.707 -7.618 1.00 83.75 107 LEU A CA 1
ATOM 842 C C . LEU A 1 107 ? -2.036 10.641 -6.686 1.00 83.75 107 LEU A C 1
ATOM 844 O O . LEU A 1 107 ? -1.522 9.523 -6.630 1.00 83.75 107 LEU A O 1
ATOM 848 N N . ASP A 1 108 ? -3.111 10.983 -5.981 1.00 80.94 108 ASP A N 1
ATOM 849 C CA . ASP A 1 108 ? -3.882 10.010 -5.212 1.00 80.94 108 ASP A CA 1
ATOM 850 C C . ASP A 1 108 ? -4.715 9.171 -6.186 1.00 80.94 108 ASP A C 1
ATOM 852 O O . ASP A 1 108 ? -5.602 9.693 -6.868 1.00 80.94 108 ASP A O 1
ATOM 856 N N . VAL A 1 109 ? -4.372 7.889 -6.316 1.00 78.81 109 VAL A N 1
ATOM 857 C CA . VAL A 1 109 ? -5.030 6.969 -7.249 1.00 78.81 109 VAL A CA 1
ATOM 858 C C . VAL A 1 109 ? -5.698 5.849 -6.468 1.00 78.81 109 VAL A C 1
ATOM 860 O O . VAL A 1 109 ? -5.089 5.231 -5.596 1.00 78.81 109 VAL A O 1
ATOM 863 N N . GLY A 1 110 ? -6.951 5.561 -6.804 1.00 76.12 110 GLY A N 1
ATOM 864 C CA . GLY A 1 110 ? -7.613 4.348 -6.344 1.00 76.12 110 GLY A CA 1
ATOM 865 C C . GLY A 1 110 ? -7.188 3.132 -7.161 1.00 76.12 110 GLY A C 1
ATOM 866 O O . GLY A 1 110 ? -6.509 3.239 -8.189 1.00 76.12 110 GLY A O 1
ATOM 867 N N . SER A 1 111 ? -7.620 1.952 -6.720 1.00 72.75 111 SER A N 1
ATOM 868 C CA . SER A 1 111 ? -7.259 0.685 -7.365 1.00 72.75 111 SER A CA 1
ATOM 869 C C . SER A 1 111 ? -7.754 0.608 -8.823 1.00 72.75 111 SER A C 1
ATOM 871 O O . SER A 1 111 ? -7.061 0.068 -9.684 1.00 72.75 111 SER A O 1
ATOM 873 N N . GLU A 1 112 ? -8.892 1.232 -9.155 1.00 73.69 112 GLU A N 1
ATOM 874 C CA . GLU A 1 112 ? -9.410 1.314 -10.535 1.00 73.69 112 GLU A CA 1
ATOM 875 C C . GLU A 1 112 ? -8.575 2.239 -11.438 1.00 73.69 112 GLU A C 1
ATOM 877 O O . GLU A 1 112 ? -8.367 1.965 -12.627 1.00 73.69 112 GLU A O 1
ATOM 882 N N . GLN A 1 113 ? -8.070 3.341 -10.882 1.00 75.06 113 GLN A N 1
ATOM 883 C CA . GLN A 1 113 ? -7.177 4.248 -11.595 1.00 75.06 113 GLN A CA 1
ATOM 884 C C . GLN A 1 113 ? -5.799 3.606 -11.778 1.00 75.06 113 GLN A C 1
ATOM 886 O O . GLN A 1 113 ? -5.245 3.684 -12.872 1.00 75.06 113 GLN A O 1
ATOM 891 N N . MET A 1 114 ? -5.278 2.897 -10.770 1.00 77.12 114 MET A N 1
ATOM 892 C CA . MET A 1 114 ? -4.041 2.115 -10.881 1.00 77.12 114 MET A CA 1
ATOM 893 C C . MET A 1 114 ? -4.143 1.062 -11.994 1.00 77.12 114 MET A C 1
ATOM 895 O O . MET A 1 114 ? -3.270 0.978 -12.858 1.00 77.12 114 MET A O 1
ATOM 899 N N . ALA A 1 115 ? -5.250 0.321 -12.034 1.00 73.19 115 ALA A N 1
ATOM 900 C CA . ALA A 1 115 ? -5.573 -0.609 -13.111 1.00 73.19 115 ALA A CA 1
ATOM 901 C C . ALA A 1 115 ? -5.531 0.058 -14.495 1.00 73.19 115 ALA A C 1
ATOM 903 O O . ALA A 1 115 ? -4.908 -0.444 -15.434 1.00 73.19 115 ALA A O 1
ATOM 904 N N . SER A 1 116 ? -6.161 1.229 -14.608 1.00 77.19 116 SER A N 1
ATOM 905 C CA . SER A 1 116 ? -6.190 2.005 -15.850 1.00 77.19 116 SER A CA 1
ATOM 906 C C . SER A 1 116 ? -4.794 2.476 -16.266 1.00 77.19 116 SER A C 1
ATOM 908 O O . SER A 1 116 ? -4.458 2.403 -17.443 1.00 77.19 116 SER A O 1
ATOM 910 N N . LEU A 1 117 ? -3.946 2.872 -15.313 1.00 80.19 117 LEU A N 1
ATOM 911 C CA . LEU A 1 117 ? -2.562 3.278 -15.574 1.00 80.19 117 LEU A CA 1
ATOM 912 C C . LEU A 1 117 ? -1.702 2.121 -16.095 1.00 80.19 117 LEU A C 1
ATOM 914 O O . LEU A 1 117 ? -0.930 2.307 -17.038 1.00 80.19 117 LEU A O 1
ATOM 918 N N . ILE A 1 118 ? -1.858 0.925 -15.521 1.00 78.81 118 ILE A N 1
ATOM 919 C CA . ILE A 1 118 ? -1.164 -0.283 -15.986 1.00 78.81 118 ILE A CA 1
ATOM 920 C C . ILE A 1 118 ? -1.650 -0.661 -17.395 1.00 78.81 118 ILE A C 1
ATOM 922 O O . ILE A 1 118 ? -0.837 -0.976 -18.269 1.00 78.81 118 ILE A O 1
ATOM 926 N N . GLY A 1 119 ? -2.960 -0.575 -17.647 1.00 75.38 119 GLY A N 1
ATOM 927 C CA . GLY A 1 119 ? -3.547 -0.816 -18.968 1.00 75.38 119 GLY A CA 1
ATOM 928 C C . GLY A 1 119 ? -3.074 0.170 -20.039 1.00 75.38 119 GLY A C 1
ATOM 929 O O . GLY A 1 119 ? -2.672 -0.231 -21.134 1.00 75.38 119 GLY A O 1
ATOM 930 N N . ASP A 1 120 ? -3.038 1.458 -19.702 1.00 78.94 120 ASP A N 1
ATOM 931 C CA . ASP A 1 120 ? -2.562 2.523 -20.582 1.00 78.94 120 ASP A CA 1
ATOM 932 C C . ASP A 1 120 ? -1.077 2.357 -20.925 1.00 78.94 120 ASP A C 1
ATOM 934 O O . ASP A 1 120 ? -0.683 2.584 -22.072 1.00 78.94 120 ASP A O 1
ATOM 938 N N . ALA A 1 121 ? -0.252 1.929 -19.964 1.00 78.25 121 ALA A N 1
ATOM 939 C CA . ALA A 1 121 ? 1.153 1.613 -20.211 1.00 78.25 121 ALA A CA 1
ATOM 940 C C . ALA A 1 121 ? 1.305 0.480 -21.243 1.00 78.25 121 ALA A C 1
ATOM 942 O O . ALA A 1 121 ? 2.135 0.582 -22.151 1.00 78.25 121 ALA A O 1
ATOM 943 N N . GLY A 1 122 ? 0.461 -0.557 -21.161 1.00 74.56 122 GLY A N 1
ATOM 944 C CA . GLY A 1 122 ? 0.403 -1.649 -22.139 1.00 74.56 122 GLY A CA 1
ATOM 945 C C . GLY A 1 122 ? 0.066 -1.173 -23.554 1.00 74.56 122 GLY A C 1
ATOM 946 O O . GLY A 1 122 ? 0.713 -1.581 -24.522 1.00 74.56 122 GLY A O 1
ATOM 947 N N . ASN A 1 123 ? -0.900 -0.262 -23.672 1.00 76.00 123 ASN A N 1
ATOM 948 C CA . ASN A 1 123 ? -1.388 0.245 -24.957 1.00 76.00 123 ASN A CA 1
ATOM 949 C C . ASN A 1 123 ? -0.452 1.264 -25.616 1.00 76.00 123 ASN A C 1
ATOM 951 O O . ASN A 1 123 ? -0.414 1.362 -26.841 1.00 76.00 123 ASN A O 1
ATOM 955 N N . LYS A 1 124 ? 0.351 1.987 -24.829 1.00 74.25 124 LYS A N 1
ATOM 956 C CA . LYS A 1 124 ? 1.346 2.950 -25.335 1.00 74.25 124 LYS A CA 1
ATOM 957 C C . LYS A 1 124 ? 2.605 2.292 -25.916 1.00 74.25 124 LYS A C 1
ATOM 959 O O . LYS A 1 124 ? 3.527 2.998 -26.309 1.00 74.25 124 LYS A O 1
ATOM 964 N N . GLY A 1 125 ? 2.655 0.958 -25.990 1.00 73.50 125 GLY A N 1
ATOM 965 C CA . GLY A 1 125 ? 3.774 0.227 -26.590 1.00 73.50 125 GLY A CA 1
ATOM 966 C C . GLY A 1 125 ? 5.022 0.159 -25.705 1.00 73.50 125 GLY A C 1
ATOM 967 O O . GLY A 1 125 ? 6.115 -0.110 -26.212 1.00 73.50 125 GLY A O 1
ATOM 968 N N . ALA A 1 126 ? 4.872 0.384 -24.395 1.00 81.44 126 ALA A N 1
ATOM 969 C CA . ALA A 1 126 ? 5.971 0.231 -23.452 1.00 81.44 126 ALA A CA 1
ATOM 970 C C . ALA A 1 126 ? 6.498 -1.213 -23.459 1.00 81.44 126 ALA A C 1
ATOM 972 O O . ALA A 1 126 ? 5.759 -2.179 -23.668 1.00 81.44 126 ALA A O 1
ATOM 973 N N . SER A 1 127 ? 7.803 -1.359 -23.241 1.00 81.00 127 SER A N 1
ATOM 974 C CA . SER A 1 127 ? 8.454 -2.673 -23.158 1.00 81.00 127 SER A CA 1
ATOM 975 C C . SER A 1 127 ? 8.297 -3.324 -21.780 1.00 81.00 127 SER A C 1
ATOM 977 O O . SER A 1 127 ? 8.098 -4.536 -21.708 1.00 81.00 127 SER A O 1
ATOM 979 N N . SER A 1 128 ? 8.326 -2.516 -20.716 1.00 85.81 128 SER A N 1
ATOM 980 C CA . SER A 1 128 ? 8.091 -2.896 -19.316 1.00 85.81 128 SER A CA 1
ATOM 981 C C . SER A 1 128 ? 7.479 -1.732 -18.535 1.00 85.81 128 SER A C 1
ATOM 983 O O . SER A 1 128 ? 7.637 -0.564 -18.907 1.00 85.81 128 SER A O 1
ATOM 985 N N . LEU A 1 129 ? 6.826 -2.067 -17.422 1.00 87.38 129 LEU A N 1
ATOM 986 C CA . LEU A 1 129 ? 6.435 -1.128 -16.373 1.00 87.38 129 LEU A CA 1
ATOM 987 C C . LEU A 1 129 ? 7.529 -1.095 -15.297 1.00 87.38 129 LEU A C 1
ATOM 989 O O . LEU A 1 129 ? 7.912 -2.151 -14.797 1.00 87.38 129 LEU A O 1
ATOM 993 N N . LEU A 1 130 ? 8.018 0.089 -14.932 1.00 88.12 130 LEU A N 1
ATOM 994 C CA . LEU A 1 130 ? 8.974 0.290 -13.843 1.00 88.12 130 LEU A CA 1
ATOM 995 C C . LEU A 1 130 ? 8.298 1.045 -12.695 1.00 88.12 130 LEU A C 1
ATOM 997 O O . LEU A 1 130 ? 7.835 2.166 -12.886 1.00 88.12 130 LEU A O 1
ATOM 1001 N N . LEU A 1 131 ? 8.273 0.439 -11.511 1.00 88.56 131 LEU A N 1
ATOM 1002 C CA . LEU A 1 131 ? 7.743 1.029 -10.282 1.00 88.56 131 LEU A CA 1
ATOM 1003 C C . LEU A 1 131 ? 8.918 1.403 -9.373 1.00 88.56 131 LEU A C 1
ATOM 1005 O O . LEU A 1 131 ? 9.632 0.519 -8.896 1.00 88.56 131 LEU A O 1
ATOM 1009 N N . CYS A 1 132 ? 9.128 2.698 -9.141 1.00 88.25 132 CYS A N 1
ATOM 1010 C CA . CYS A 1 132 ? 10.242 3.206 -8.339 1.00 88.25 132 CYS A CA 1
ATOM 1011 C C . CYS A 1 132 ? 9.786 3.574 -6.923 1.00 88.25 132 CYS A C 1
ATOM 1013 O O . CYS A 1 132 ? 8.969 4.478 -6.744 1.00 88.25 132 CYS A O 1
ATOM 1015 N N . ILE A 1 133 ? 10.370 2.916 -5.919 1.00 86.62 133 ILE A N 1
ATOM 1016 C CA . ILE A 1 133 ? 10.195 3.203 -4.491 1.00 86.62 133 ILE A CA 1
ATOM 1017 C C . ILE A 1 133 ? 11.462 3.888 -3.979 1.00 86.62 133 ILE A C 1
ATOM 1019 O O . ILE A 1 133 ? 12.558 3.324 -4.064 1.00 86.62 133 ILE A O 1
ATOM 1023 N N . GLY A 1 134 ? 11.292 5.105 -3.466 1.00 82.25 134 GLY A N 1
ATOM 1024 C CA . GLY A 1 134 ? 12.384 5.956 -3.004 1.00 82.25 134 GLY A CA 1
ATOM 1025 C C . GLY A 1 134 ? 12.923 5.544 -1.639 1.00 82.25 134 GLY A C 1
ATOM 1026 O O . GLY A 1 134 ? 12.305 4.762 -0.911 1.00 82.25 134 GLY A O 1
ATOM 1027 N N . GLY A 1 135 ? 14.087 6.098 -1.305 1.00 79.12 135 GLY A N 1
ATOM 1028 C CA . GLY A 1 135 ? 14.677 5.985 0.023 1.00 79.12 135 GLY A CA 1
ATOM 1029 C C . GLY A 1 135 ? 13.962 6.876 1.053 1.00 79.12 135 GLY A C 1
ATOM 1030 O O . GLY A 1 135 ? 12.952 7.507 0.743 1.00 79.12 135 GLY A O 1
ATOM 1031 N N . PRO A 1 136 ? 14.490 6.984 2.286 1.00 70.75 136 PRO A N 1
ATOM 1032 C CA . PRO A 1 136 ? 13.893 7.815 3.342 1.00 70.75 136 PRO A CA 1
ATOM 1033 C C . PRO A 1 136 ? 13.772 9.300 2.957 1.00 70.75 136 PRO A C 1
ATOM 1035 O O . PRO A 1 136 ? 12.869 9.981 3.426 1.00 70.75 136 PRO A O 1
ATOM 1038 N N . TYR A 1 137 ? 14.643 9.767 2.059 1.00 75.69 137 TYR A N 1
ATOM 1039 C CA . TYR A 1 137 ? 14.697 11.143 1.566 1.00 75.69 137 TYR A CA 1
ATOM 1040 C C . TYR A 1 137 ? 13.877 11.382 0.287 1.00 75.69 137 TYR A C 1
ATOM 1042 O O . TYR A 1 137 ? 13.919 12.471 -0.285 1.00 75.69 137 TYR A O 1
ATOM 1050 N N . GLY A 1 138 ? 13.143 10.367 -0.178 1.00 77.56 138 GLY A N 1
ATOM 1051 C CA . GLY A 1 138 ? 12.370 10.420 -1.412 1.00 77.56 138 GLY A CA 1
ATOM 1052 C C . GLY A 1 138 ? 13.218 10.205 -2.666 1.00 77.56 138 GLY A C 1
ATOM 1053 O O . GLY A 1 138 ? 14.184 9.442 -2.663 1.00 77.56 138 GLY A O 1
ATOM 1054 N N . HIS A 1 139 ? 12.803 10.847 -3.758 1.00 84.56 139 HIS A N 1
ATOM 1055 C CA . HIS A 1 139 ? 13.398 10.699 -5.089 1.00 84.56 139 HIS A CA 1
ATOM 1056 C C . HIS A 1 139 ? 14.197 11.934 -5.503 1.00 84.56 139 HIS A C 1
ATOM 1058 O O . HIS A 1 139 ? 13.875 13.060 -5.109 1.00 84.56 139 HIS A O 1
ATOM 1064 N N . GLY A 1 140 ? 15.210 11.729 -6.344 1.00 84.75 140 GLY A N 1
ATOM 1065 C CA . GLY A 1 140 ? 15.967 12.820 -6.947 1.00 84.75 140 GLY A CA 1
ATOM 1066 C C . GLY A 1 140 ? 15.234 13.517 -8.092 1.00 84.75 140 GLY A C 1
ATOM 1067 O O . GLY A 1 140 ? 14.103 13.184 -8.463 1.00 84.75 140 GLY A O 1
ATOM 1068 N N . ARG A 1 141 ? 15.864 14.568 -8.619 1.00 87.25 141 ARG A N 1
ATOM 1069 C CA . ARG A 1 141 ? 15.261 15.434 -9.638 1.00 87.25 141 ARG A CA 1
ATOM 1070 C C . ARG A 1 141 ? 15.187 14.745 -10.999 1.00 87.25 141 ARG A C 1
ATOM 1072 O O . ARG A 1 141 ? 14.187 14.907 -11.693 1.00 87.25 141 ARG A O 1
ATOM 1079 N N . GLN A 1 142 ? 16.206 13.973 -11.368 1.00 87.06 142 GLN A N 1
ATOM 1080 C CA . GLN A 1 142 ? 16.280 13.317 -12.672 1.00 87.06 142 GLN A CA 1
ATOM 1081 C C . GLN A 1 142 ? 15.182 12.266 -12.805 1.00 87.06 142 GLN A C 1
ATOM 1083 O O . GLN A 1 142 ? 14.481 12.236 -13.817 1.00 87.06 142 GLN A O 1
ATOM 1088 N N . LEU A 1 143 ? 14.958 11.465 -11.760 1.00 87.44 143 LEU A N 1
ATOM 1089 C CA . LEU A 1 143 ? 13.862 10.508 -11.740 1.00 87.44 143 LEU A CA 1
ATOM 1090 C C . LEU A 1 143 ? 12.494 11.193 -11.818 1.00 87.44 143 LEU A C 1
ATOM 1092 O O . LEU A 1 143 ? 11.631 10.722 -12.555 1.00 87.44 143 LEU A O 1
ATOM 1096 N N . ARG A 1 144 ? 12.296 12.316 -11.116 1.00 88.06 144 ARG A N 1
ATOM 1097 C CA . ARG A 1 144 ? 11.048 13.098 -11.194 1.00 88.06 144 ARG A CA 1
ATOM 1098 C C . ARG A 1 144 ? 10.770 13.621 -12.600 1.00 88.06 144 ARG A C 1
ATOM 1100 O O . ARG A 1 144 ? 9.631 13.559 -13.047 1.00 88.06 144 ARG A O 1
ATOM 1107 N N . GLU A 1 145 ? 11.795 14.105 -13.297 1.00 88.00 145 GLU A N 1
ATOM 1108 C CA . GLU A 1 145 ? 11.684 14.590 -14.680 1.00 88.00 145 GLU A CA 1
ATOM 1109 C C . GLU A 1 145 ? 11.491 13.439 -15.683 1.00 88.00 145 GLU A C 1
ATOM 1111 O O . GLU A 1 145 ? 10.805 13.598 -16.693 1.00 88.00 145 GLU A O 1
ATOM 1116 N N . ARG A 1 146 ? 12.055 12.258 -15.399 1.00 89.12 146 ARG A N 1
ATOM 1117 C CA . ARG A 1 146 ? 11.909 11.049 -16.223 1.00 89.12 146 ARG A CA 1
ATOM 1118 C C . ARG A 1 146 ? 10.586 10.312 -15.992 1.00 89.12 146 ARG A C 1
ATOM 1120 O O . ARG A 1 146 ? 10.159 9.561 -16.878 1.00 89.12 146 ARG A O 1
ATOM 1127 N N . ALA A 1 147 ? 9.973 10.460 -14.821 1.00 87.38 147 ALA A N 1
ATOM 1128 C CA . ALA A 1 147 ? 8.758 9.753 -14.446 1.00 87.38 147 ALA A CA 1
ATOM 1129 C C . ALA A 1 147 ? 7.599 10.122 -15.377 1.00 87.38 147 ALA A C 1
ATOM 1131 O O . ALA A 1 147 ? 7.310 11.290 -15.624 1.00 87.38 147 ALA A O 1
ATOM 1132 N N . ASN A 1 148 ? 6.901 9.108 -15.883 1.00 88.00 148 ASN A N 1
ATOM 1133 C CA . ASN A 1 148 ? 5.703 9.320 -16.686 1.00 88.00 148 ASN A CA 1
ATOM 1134 C C . ASN A 1 148 ? 4.512 9.692 -15.799 1.00 88.00 148 ASN A C 1
ATOM 1136 O O . ASN A 1 148 ? 3.652 10.469 -16.210 1.00 88.00 148 ASN A O 1
ATOM 1140 N N . VAL A 1 149 ? 4.455 9.105 -14.599 1.00 88.19 149 VAL A N 1
ATOM 1141 C CA . VAL A 1 149 ? 3.403 9.331 -13.605 1.00 88.19 149 VAL A CA 1
ATOM 1142 C C . VAL A 1 149 ? 4.024 9.290 -12.211 1.00 88.19 149 VAL A C 1
ATOM 1144 O O . VAL A 1 149 ? 4.860 8.432 -11.929 1.00 88.19 149 VAL A O 1
ATOM 1147 N N . SER A 1 150 ? 3.595 10.202 -11.341 1.00 88.50 150 SER A N 1
ATOM 1148 C CA . SER A 1 150 ? 3.870 10.155 -9.905 1.00 88.50 150 SER A CA 1
ATOM 1149 C C . SER A 1 150 ? 2.594 9.764 -9.170 1.00 88.50 150 SER A C 1
ATOM 1151 O O . SER A 1 150 ? 1.555 10.390 -9.386 1.00 88.50 150 SER A O 1
ATOM 1153 N N . ILE A 1 151 ? 2.662 8.730 -8.336 1.00 86.00 151 ILE A N 1
ATOM 1154 C CA . ILE A 1 151 ? 1.520 8.156 -7.625 1.00 86.00 151 ILE A CA 1
ATOM 1155 C C . ILE A 1 151 ? 1.812 8.110 -6.132 1.00 86.00 151 ILE A C 1
ATOM 1157 O O . ILE A 1 151 ? 2.902 7.732 -5.705 1.00 86.00 151 ILE A O 1
ATOM 1161 N N . LYS A 1 152 ? 0.790 8.419 -5.345 1.00 84.06 152 LYS A N 1
ATOM 1162 C CA . LYS A 1 152 ? 0.768 8.254 -3.902 1.00 84.06 152 LYS A CA 1
ATOM 1163 C C . LYS A 1 152 ? 0.034 6.961 -3.536 1.00 84.06 152 LYS A C 1
ATOM 1165 O O . LYS A 1 152 ? -1.062 6.717 -4.026 1.00 84.06 152 LYS A O 1
ATOM 1170 N N . LEU A 1 153 ? 0.637 6.132 -2.676 1.00 77.69 153 LEU A N 1
ATOM 1171 C CA . LEU A 1 153 ? 0.028 4.871 -2.212 1.00 77.69 153 LEU A CA 1
ATOM 1172 C C . LEU A 1 153 ? -0.923 5.049 -1.027 1.00 77.69 153 LEU A C 1
ATOM 1174 O O . LEU A 1 153 ? -1.743 4.179 -0.763 1.00 77.69 153 LEU A O 1
ATOM 1178 N N . SER A 1 154 ? -0.771 6.110 -0.244 1.00 78.44 154 SER A N 1
ATOM 1179 C CA . SER A 1 154 ? -1.622 6.395 0.910 1.00 78.44 154 SER A CA 1
ATOM 1180 C C . SER A 1 154 ? -1.398 7.828 1.370 1.00 78.44 154 SER A C 1
ATOM 1182 O O . SER A 1 154 ? -0.296 8.361 1.225 1.00 78.44 154 SER A O 1
ATOM 1184 N N . THR A 1 155 ? -2.434 8.448 1.944 1.00 77.31 155 THR A N 1
ATOM 1185 C CA . THR A 1 155 ? -2.339 9.707 2.702 1.00 77.31 155 THR A CA 1
ATOM 1186 C C . THR A 1 155 ? -1.488 9.599 3.955 1.00 77.31 155 THR A C 1
ATOM 1188 O O . THR A 1 155 ? -0.898 10.597 4.377 1.00 77.31 155 THR A O 1
ATOM 1191 N N . LEU A 1 156 ? -1.343 8.390 4.476 1.00 70.56 156 LEU A N 1
ATOM 1192 C CA . LEU A 1 156 ? -0.375 8.052 5.495 1.00 70.56 156 LEU A CA 1
ATOM 1193 C C . LEU A 1 156 ? 0.998 7.854 4.850 1.00 70.56 156 LEU A C 1
ATOM 1195 O O . LEU A 1 156 ? 1.139 7.219 3.804 1.00 70.56 156 LEU A O 1
ATOM 1199 N N . VAL A 1 157 ? 2.030 8.401 5.487 1.00 72.19 157 VAL A N 1
ATOM 1200 C CA . VAL A 1 157 ? 3.402 8.230 5.002 1.00 72.19 157 VAL A CA 1
ATOM 1201 C C . VAL A 1 157 ? 3.788 6.775 5.240 1.00 72.19 157 VAL A C 1
ATOM 1203 O O . VAL A 1 157 ? 3.792 6.332 6.385 1.00 72.19 157 VAL A O 1
ATOM 1206 N N . LEU A 1 158 ? 4.114 6.036 4.182 1.00 73.94 158 LEU A N 1
ATOM 1207 C CA . LEU A 1 158 ? 4.530 4.637 4.274 1.00 73.94 158 LEU A CA 1
ATOM 1208 C C . LEU A 1 158 ? 6.054 4.539 4.225 1.00 73.94 158 LEU A C 1
ATOM 1210 O O . LEU A 1 158 ? 6.698 5.122 3.354 1.00 73.94 158 LEU A O 1
ATOM 1214 N N . ASN A 1 159 ? 6.647 3.759 5.126 1.00 77.06 159 ASN A N 1
ATOM 1215 C CA . ASN A 1 159 ? 8.044 3.353 4.979 1.00 77.06 159 ASN A CA 1
ATOM 1216 C C . ASN A 1 159 ? 8.239 2.544 3.676 1.00 77.06 159 ASN A C 1
ATOM 1218 O O . ASN A 1 159 ? 7.357 1.775 3.304 1.00 77.06 159 ASN A O 1
ATOM 1222 N N . HIS A 1 160 ? 9.399 2.652 3.017 1.00 75.06 160 HIS A N 1
ATOM 1223 C CA . HIS A 1 160 ? 9.713 1.967 1.752 1.00 75.06 160 HIS A CA 1
ATOM 1224 C C . HIS A 1 160 ? 9.441 0.448 1.772 1.00 75.06 160 HIS A C 1
ATOM 1226 O O . HIS A 1 160 ? 8.987 -0.110 0.775 1.00 75.06 160 HIS A O 1
ATOM 1232 N N . GLU A 1 161 ? 9.656 -0.226 2.909 1.00 76.81 161 GLU A N 1
ATOM 1233 C CA . GLU A 1 161 ? 9.322 -1.648 3.082 1.00 76.81 161 GLU A CA 1
ATOM 1234 C C . GLU A 1 161 ? 7.807 -1.914 3.040 1.00 76.81 161 GLU A C 1
ATOM 1236 O O . GLU A 1 161 ? 7.366 -2.862 2.396 1.00 76.81 161 GLU A O 1
ATOM 1241 N N . ILE A 1 162 ? 7.008 -1.062 3.687 1.00 78.81 162 ILE A N 1
ATOM 1242 C CA . ILE A 1 162 ? 5.542 -1.165 3.711 1.00 78.81 162 ILE A CA 1
ATOM 1243 C C . ILE A 1 162 ? 4.960 -0.742 2.366 1.00 78.81 162 ILE A C 1
ATOM 1245 O O . ILE A 1 162 ? 4.083 -1.419 1.845 1.00 78.81 162 ILE A O 1
ATOM 1249 N N . ALA A 1 163 ? 5.492 0.326 1.766 1.00 74.06 163 ALA A N 1
ATOM 1250 C CA . ALA A 1 163 ? 5.132 0.773 0.425 1.00 74.06 163 ALA A CA 1
ATOM 1251 C C . ALA A 1 163 ? 5.311 -0.351 -0.601 1.00 74.06 163 ALA A C 1
ATOM 1253 O O . ALA A 1 163 ? 4.467 -0.533 -1.471 1.00 74.06 163 ALA A O 1
ATOM 1254 N N . LEU A 1 164 ? 6.376 -1.145 -0.469 1.00 74.88 164 LEU A N 1
ATOM 1255 C CA . LEU A 1 164 ? 6.599 -2.303 -1.320 1.00 74.88 164 LEU A CA 1
ATOM 1256 C C . LEU A 1 164 ? 5.580 -3.419 -1.080 1.00 74.88 164 LEU A C 1
ATOM 1258 O O . LEU A 1 164 ? 5.084 -3.988 -2.047 1.00 74.88 164 LEU A O 1
ATOM 1262 N N . VAL A 1 165 ? 5.289 -3.751 0.178 1.00 79.62 165 VAL A N 1
ATOM 1263 C CA . VAL A 1 165 ? 4.287 -4.774 0.511 1.00 79.62 165 VAL A CA 1
ATOM 1264 C C . VAL A 1 165 ? 2.913 -4.367 -0.020 1.00 79.62 165 VAL A C 1
ATOM 1266 O O . VAL A 1 165 ? 2.262 -5.160 -0.693 1.00 79.62 165 VAL A O 1
ATOM 1269 N N . VAL A 1 166 ? 2.526 -3.109 0.199 1.00 78.38 166 VAL A N 1
ATOM 1270 C CA . VAL A 1 166 ? 1.301 -2.515 -0.345 1.00 78.38 166 VAL A CA 1
ATOM 1271 C C . VAL A 1 166 ? 1.309 -2.573 -1.870 1.00 78.38 166 VAL A C 1
ATOM 1273 O O . VAL A 1 166 ? 0.347 -3.034 -2.466 1.00 78.38 166 VAL A O 1
ATOM 1276 N N . LEU A 1 167 ? 2.401 -2.173 -2.523 1.00 73.75 167 LEU A N 1
ATOM 1277 C CA . LEU A 1 167 ? 2.519 -2.235 -3.979 1.00 73.75 167 LEU A CA 1
ATOM 1278 C C . LEU A 1 167 ? 2.357 -3.666 -4.507 1.00 73.75 167 LEU A C 1
ATOM 1280 O O . LEU A 1 167 ? 1.642 -3.877 -5.482 1.00 73.75 167 LEU A O 1
ATOM 1284 N N . CYS A 1 168 ? 3.015 -4.644 -3.883 1.00 74.50 168 CYS A N 1
ATOM 1285 C CA . CYS A 1 168 ? 2.919 -6.046 -4.281 1.00 74.50 168 CYS A CA 1
ATOM 1286 C C . CYS A 1 168 ? 1.486 -6.566 -4.137 1.00 74.50 168 CYS A C 1
ATOM 1288 O O . CYS A 1 168 ? 0.986 -7.244 -5.036 1.00 74.50 168 CYS A O 1
ATOM 1290 N N . GLU A 1 169 ? 0.816 -6.201 -3.046 1.00 80.06 169 GLU A N 1
ATOM 1291 C CA . GLU A 1 169 ? -0.581 -6.549 -2.823 1.00 80.06 169 GLU A CA 1
ATOM 1292 C C . GLU A 1 169 ? -1.504 -5.878 -3.846 1.00 80.06 169 GLU A C 1
ATOM 1294 O O . GLU A 1 169 ? -2.342 -6.565 -4.419 1.00 80.06 169 GLU A O 1
ATOM 1299 N N . GLN A 1 170 ? -1.289 -4.609 -4.202 1.00 77.44 170 GLN A N 1
ATOM 1300 C CA . GLN A 1 170 ? -2.084 -3.938 -5.237 1.00 77.44 170 GLN A CA 1
ATOM 1301 C C . GLN A 1 170 ? -1.890 -4.539 -6.626 1.00 77.44 170 GLN A C 1
ATOM 1303 O O . GLN A 1 170 ? -2.853 -4.696 -7.377 1.00 77.44 170 GLN A O 1
ATOM 1308 N N . LEU A 1 171 ? -0.655 -4.898 -6.983 1.00 69.88 171 LEU A N 1
ATOM 1309 C CA . LEU A 1 171 ? -0.379 -5.586 -8.243 1.00 69.88 171 LEU A CA 1
ATOM 1310 C C . LEU A 1 171 ? -1.072 -6.950 -8.287 1.00 69.88 171 LEU A C 1
ATOM 1312 O O . LEU A 1 171 ? -1.606 -7.342 -9.330 1.00 69.88 171 LEU A O 1
ATOM 1316 N N . TYR A 1 172 ? -1.058 -7.676 -7.167 1.00 63.94 172 TYR A N 1
ATOM 1317 C CA . TYR A 1 172 ? -1.717 -8.972 -7.051 1.00 63.94 172 TYR A CA 1
ATOM 1318 C C . TYR A 1 172 ? -3.239 -8.836 -7.116 1.00 63.94 172 TYR A C 1
ATOM 1320 O O . TYR A 1 172 ? -3.863 -9.487 -7.949 1.00 63.94 172 TYR A O 1
ATOM 1328 N N . SER A 1 173 ? -3.814 -7.949 -6.303 1.00 59.22 173 SER A N 1
ATOM 1329 C CA . SER A 1 173 ? -5.248 -7.648 -6.245 1.00 59.22 173 SER A CA 1
ATOM 1330 C C . SER A 1 173 ? -5.782 -7.225 -7.618 1.00 59.22 173 SER A C 1
ATOM 1332 O O . SER A 1 173 ? -6.840 -7.673 -8.053 1.00 59.22 173 SER A O 1
ATOM 1334 N N . TYR A 1 174 ? -4.991 -6.465 -8.384 1.00 56.25 174 TYR A N 1
ATOM 1335 C CA . TYR A 1 174 ? -5.326 -6.124 -9.765 1.00 56.25 174 TYR A CA 1
ATOM 1336 C C . TYR A 1 174 ? -5.290 -7.322 -10.727 1.00 56.25 174 TYR A C 1
ATOM 1338 O O . TYR A 1 174 ? -6.175 -7.471 -11.569 1.00 56.25 174 TYR A O 1
ATOM 1346 N N . SER A 1 175 ? -4.277 -8.184 -10.615 1.00 48.16 175 SER A N 1
ATOM 1347 C CA . SER A 1 175 ? -4.136 -9.369 -11.478 1.00 48.16 175 SER A CA 1
ATOM 1348 C C . SER A 1 175 ? -5.185 -10.448 -11.177 1.00 48.16 175 SER A C 1
ATOM 1350 O O . SER A 1 175 ? -5.349 -11.392 -11.948 1.00 48.16 175 SER A O 1
ATOM 1352 N N . PHE A 1 176 ? -5.903 -10.303 -10.065 1.00 50.66 176 PHE A N 1
ATOM 1353 C CA . PHE A 1 176 ? -6.779 -11.308 -9.495 1.00 50.66 176 PHE A CA 1
ATOM 1354 C C . PHE A 1 176 ? -8.135 -10.699 -9.120 1.00 50.66 176 PHE A C 1
ATOM 1356 O O . PHE A 1 176 ? -8.436 -10.472 -7.953 1.00 50.66 176 PHE A O 1
ATOM 1363 N N . GLN A 1 177 ? -8.994 -10.478 -10.120 1.00 39.34 177 GLN A N 1
ATOM 1364 C CA . GLN A 1 177 ? -10.398 -10.098 -9.896 1.00 39.34 177 GLN A CA 1
ATOM 1365 C C . GLN A 1 177 ? -11.303 -11.258 -9.413 1.00 39.34 177 GLN A C 1
ATOM 1367 O O . GLN A 1 177 ? -12.513 -11.070 -9.330 1.00 39.34 177 GLN A O 1
ATOM 1372 N N . ASP A 1 178 ? -10.758 -12.419 -9.023 1.00 31.59 178 ASP A N 1
ATOM 1373 C CA . ASP A 1 178 ? -11.529 -13.554 -8.489 1.00 31.59 178 ASP A CA 1
ATOM 1374 C C . ASP A 1 178 ? -10.850 -14.191 -7.255 1.00 31.59 178 ASP A C 1
ATOM 1376 O O . ASP A 1 178 ? -10.088 -15.133 -7.380 1.00 31.59 178 ASP A O 1
ATOM 1380 N N . TRP A 1 179 ? -11.161 -13.654 -6.067 1.00 39.62 179 TRP A N 1
ATOM 1381 C CA . TRP A 1 179 ? -10.977 -14.131 -4.672 1.00 39.62 179 TRP A CA 1
ATOM 1382 C C . TRP A 1 179 ? -10.231 -15.468 -4.352 1.00 39.62 179 TRP A C 1
ATOM 1384 O O . TRP A 1 179 ? -10.514 -16.523 -4.914 1.00 39.62 179 TRP A O 1
ATOM 1394 N N . ALA A 1 180 ? -9.397 -15.459 -3.290 1.00 30.58 180 ALA A N 1
ATOM 1395 C CA . ALA A 1 180 ? -9.201 -16.555 -2.316 1.00 30.58 180 ALA A CA 1
ATOM 1396 C C . ALA A 1 180 ? -8.231 -16.150 -1.180 1.00 30.58 180 ALA A C 1
ATOM 1398 O O . ALA A 1 180 ? -7.126 -15.664 -1.412 1.00 30.58 180 ALA A O 1
ATOM 1399 N N . VAL A 1 181 ? -8.693 -16.386 0.047 1.00 30.56 181 VAL A N 1
ATOM 1400 C CA . VAL A 1 181 ? -8.135 -16.038 1.365 1.00 30.56 181 VAL A CA 1
ATOM 1401 C C . VAL A 1 181 ? -6.896 -16.876 1.725 1.00 30.56 181 VAL A C 1
ATOM 1403 O O . VAL A 1 181 ? -6.904 -18.094 1.542 1.00 30.56 181 VAL A O 1
ATOM 1406 N N . LEU A 1 182 ? -5.870 -16.244 2.308 1.00 24.22 182 LEU A N 1
ATOM 1407 C CA . LEU A 1 182 ? -4.775 -16.897 3.039 1.00 24.22 182 LEU A CA 1
ATOM 1408 C C . LEU A 1 182 ? -4.820 -16.427 4.501 1.00 24.22 182 LEU A C 1
ATOM 1410 O O . LEU A 1 182 ? -5.164 -15.288 4.776 1.00 24.22 182 LEU A O 1
ATOM 1414 N N . LYS A 1 183 ? -4.608 -17.383 5.410 1.00 30.53 183 LYS A N 1
ATOM 1415 C CA . LYS A 1 183 ? -4.919 -17.321 6.844 1.00 30.53 183 LYS A CA 1
ATOM 1416 C C . LYS A 1 183 ? -3.762 -16.753 7.664 1.00 30.53 183 LYS A C 1
ATOM 1418 O O . LYS A 1 183 ? -2.680 -17.335 7.607 1.00 30.53 183 LYS A O 1
ATOM 1423 N N . LEU A 1 184 ? -4.072 -15.876 8.624 1.00 23.77 184 LEU A N 1
ATOM 1424 C CA . LEU A 1 184 ? -3.308 -15.713 9.868 1.00 23.77 184 LEU A CA 1
ATOM 1425 C C . LEU A 1 184 ? -4.240 -15.370 11.048 1.00 23.77 184 LEU A C 1
ATOM 1427 O O . LEU A 1 184 ? -4.838 -14.308 11.112 1.00 23.77 184 LEU A O 1
ATOM 1431 N N . ALA A 1 185 ? -4.332 -16.312 11.996 1.00 26.59 185 ALA A N 1
ATOM 1432 C CA . ALA A 1 185 ? -4.996 -16.198 13.304 1.00 26.59 185 ALA A CA 1
ATOM 1433 C C . ALA A 1 185 ? -6.480 -15.760 13.306 1.00 26.59 185 ALA A C 1
ATOM 1435 O O . ALA A 1 185 ? -6.891 -14.935 14.116 1.00 26.59 185 ALA A O 1
ATOM 1436 N N . GLU A 1 186 ? -7.310 -16.365 12.457 1.00 33.19 186 GLU A N 1
ATOM 1437 C CA . GLU A 1 186 ? -8.754 -16.101 12.408 1.00 33.19 186 GLU A CA 1
ATOM 1438 C C . GLU A 1 186 ? -9.576 -17.233 13.044 1.00 33.19 186 GLU A C 1
ATOM 1440 O O . GLU A 1 186 ? -9.217 -18.416 12.970 1.00 33.19 186 GLU A O 1
ATOM 1445 N N . ARG A 1 187 ? -10.733 -16.879 13.624 1.00 36.62 187 ARG A N 1
ATOM 1446 C CA . ARG A 1 187 ? -11.829 -17.844 13.806 1.00 36.62 187 ARG A CA 1
ATOM 1447 C C . ARG A 1 187 ? -12.186 -18.437 12.430 1.00 36.62 187 ARG A C 1
ATOM 1449 O O . ARG A 1 187 ? -12.079 -17.729 11.434 1.00 36.62 187 ARG A O 1
ATOM 1456 N N . PRO A 1 188 ? -12.560 -19.725 12.337 1.00 33.66 188 PRO A N 1
ATOM 1457 C CA . PRO A 1 188 ? -12.754 -20.382 11.049 1.00 33.66 188 PRO A CA 1
ATOM 1458 C C . PRO A 1 188 ? -13.801 -19.647 10.202 1.00 33.66 188 PRO A C 1
ATOM 1460 O O . PRO A 1 188 ? -14.969 -19.586 10.567 1.00 33.66 188 PRO A O 1
ATOM 1463 N N . PHE A 1 189 ? -13.355 -19.112 9.064 1.00 41.41 189 PHE A N 1
ATOM 1464 C CA . PHE A 1 189 ? -14.189 -18.620 7.971 1.00 41.41 189 PHE A CA 1
ATOM 1465 C C . PHE A 1 189 ? -15.130 -19.742 7.497 1.00 41.41 189 PHE A C 1
ATOM 1467 O O . PHE A 1 189 ? -14.699 -20.679 6.815 1.00 41.41 189 PHE A O 1
ATOM 1474 N N . GLU A 1 190 ? -16.410 -19.671 7.872 1.00 41.06 190 GLU A N 1
ATOM 1475 C CA . GLU A 1 190 ? -17.472 -20.521 7.329 1.00 41.06 190 GLU A CA 1
ATOM 1476 C C . GLU A 1 190 ? -18.155 -19.794 6.174 1.00 41.06 190 GLU A C 1
ATOM 1478 O O . GLU A 1 190 ? -18.819 -18.773 6.332 1.00 41.06 190 GLU A O 1
ATOM 1483 N N . ARG A 1 191 ? -17.969 -20.337 4.973 1.00 40.19 191 ARG A N 1
ATOM 1484 C CA . ARG A 1 191 ? -18.481 -19.778 3.726 1.00 40.19 191 ARG A CA 1
ATOM 1485 C C . ARG A 1 191 ? -20.002 -19.956 3.654 1.00 40.19 191 ARG A C 1
ATOM 1487 O O . ARG A 1 191 ? -20.486 -20.946 3.104 1.00 40.19 191 ARG A O 1
ATOM 1494 N N . SER A 1 192 ? -20.755 -19.021 4.225 1.00 43.72 192 SER A N 1
ATOM 1495 C CA . SER A 1 192 ? -22.214 -18.997 4.098 1.00 43.72 192 SER A CA 1
ATOM 1496 C C . SER A 1 192 ? -22.624 -18.469 2.719 1.00 43.72 192 SER A C 1
ATOM 1498 O O . SER A 1 192 ? -21.956 -17.621 2.135 1.00 43.72 192 SER A O 1
ATOM 1500 N N . ARG A 1 193 ? -23.730 -18.981 2.163 1.00 55.12 193 ARG A N 1
ATOM 1501 C CA . ARG A 1 193 ? -24.280 -18.517 0.868 1.00 55.12 193 ARG A CA 1
ATOM 1502 C C . ARG A 1 193 ? -24.910 -17.123 0.953 1.00 55.12 193 ARG A C 1
ATOM 1504 O O . ARG A 1 193 ? -25.300 -16.585 -0.079 1.00 55.12 193 ARG A O 1
ATOM 1511 N N . ASP A 1 194 ? -25.012 -16.571 2.157 1.00 71.00 194 ASP A N 1
ATOM 1512 C CA . ASP A 1 194 ? -25.613 -15.276 2.435 1.00 71.00 194 ASP A CA 1
ATOM 1513 C C . ASP A 1 194 ? -24.562 -14.318 3.013 1.00 71.00 194 ASP A C 1
ATOM 1515 O O . ASP A 1 194 ? -24.138 -14.447 4.163 1.00 71.00 194 ASP A O 1
ATOM 1519 N N . ILE A 1 195 ? -24.130 -13.370 2.175 1.00 70.38 195 ILE A N 1
ATOM 1520 C CA . ILE A 1 195 ? -23.143 -12.336 2.515 1.00 70.38 195 ILE A CA 1
ATOM 1521 C C . ILE A 1 195 ? -23.659 -11.465 3.666 1.00 70.38 195 ILE A C 1
ATOM 1523 O O . ILE A 1 195 ? -22.882 -11.082 4.534 1.00 70.38 195 ILE A O 1
ATOM 1527 N N . MET A 1 196 ? -24.966 -11.185 3.712 1.00 72.00 196 MET A N 1
ATOM 1528 C CA . MET A 1 196 ? -25.551 -10.344 4.758 1.00 72.00 196 MET A CA 1
ATOM 1529 C C . MET A 1 196 ? -25.511 -11.051 6.108 1.00 72.00 196 MET A C 1
ATOM 1531 O O . MET A 1 196 ? -25.067 -10.463 7.088 1.00 72.00 196 MET A O 1
ATOM 1535 N N . ALA A 1 197 ? -25.876 -12.335 6.139 1.00 73.00 197 ALA A N 1
ATOM 1536 C CA . ALA A 1 197 ? -25.783 -13.143 7.352 1.00 73.00 197 ALA A CA 1
ATOM 1537 C C . ALA A 1 197 ? -24.333 -13.273 7.852 1.00 73.00 197 ALA A C 1
ATOM 1539 O O . ALA A 1 197 ? -24.096 -13.312 9.057 1.00 73.00 197 ALA A O 1
ATOM 1540 N N . GLN A 1 198 ? -23.358 -13.320 6.938 1.00 68.19 198 GLN A N 1
ATOM 1541 C CA . GLN A 1 198 ? -21.943 -13.335 7.303 1.00 68.19 198 GLN A CA 1
ATOM 1542 C C . GLN A 1 198 ? -21.495 -12.000 7.907 1.00 68.19 198 GLN A C 1
ATOM 1544 O O . GLN A 1 198 ? -20.892 -12.004 8.977 1.00 68.19 198 GLN A O 1
ATOM 1549 N N . ILE A 1 199 ? -21.824 -10.875 7.264 1.00 72.75 199 ILE A N 1
ATOM 1550 C CA . ILE A 1 199 ? -21.524 -9.540 7.794 1.00 72.75 199 ILE A CA 1
ATOM 1551 C C . ILE A 1 199 ? -22.147 -9.382 9.181 1.00 72.75 199 ILE A C 1
ATOM 1553 O O . ILE A 1 199 ? -21.465 -8.948 10.096 1.00 72.75 199 ILE A O 1
ATOM 1557 N N . GLU A 1 200 ? -23.412 -9.763 9.364 1.00 77.25 200 GLU A N 1
ATOM 1558 C CA . GLU A 1 200 ? -24.098 -9.681 10.660 1.00 77.25 200 GLU A CA 1
ATOM 1559 C C . GLU A 1 200 ? -23.455 -10.574 11.727 1.00 77.25 200 GLU A C 1
ATOM 1561 O O . GLU A 1 200 ? -23.372 -10.181 12.891 1.00 77.25 200 GLU A O 1
ATOM 1566 N N . HIS A 1 201 ? -22.975 -11.762 11.351 1.00 74.38 201 HIS A N 1
ATOM 1567 C CA . HIS A 1 201 ? -22.278 -12.655 12.273 1.00 74.38 201 HIS A CA 1
ATOM 1568 C C . HIS A 1 201 ? -20.913 -12.098 12.698 1.00 74.38 201 HIS A C 1
ATOM 1570 O O . HIS A 1 201 ? -20.591 -12.106 13.885 1.00 74.38 201 HIS A O 1
ATOM 1576 N N . GLU A 1 202 ? -20.128 -11.590 11.745 1.00 68.62 202 GLU A N 1
ATOM 1577 C CA . GLU A 1 202 ? -18.849 -10.923 12.013 1.00 68.62 202 GLU A CA 1
ATOM 1578 C C . GLU A 1 202 ? -19.057 -9.654 12.856 1.00 68.62 202 GLU A C 1
ATOM 1580 O O . GLU A 1 202 ? -18.322 -9.421 13.813 1.00 68.62 202 GLU A O 1
ATOM 1585 N N . ASP A 1 203 ? -20.105 -8.883 12.564 1.00 75.12 203 ASP A N 1
ATOM 1586 C CA . ASP A 1 203 ? -20.495 -7.672 13.291 1.00 75.12 203 ASP A CA 1
ATOM 1587 C C . ASP A 1 203 ? -20.858 -7.984 14.745 1.00 75.12 203 ASP A C 1
ATOM 1589 O O . ASP A 1 203 ? -20.287 -7.395 15.660 1.00 75.12 203 ASP A O 1
ATOM 1593 N N . MET A 1 204 ? -21.720 -8.980 14.982 1.00 77.31 204 MET A N 1
ATOM 1594 C CA . MET A 1 204 ? -22.049 -9.438 16.338 1.00 77.31 204 MET A CA 1
ATOM 1595 C C . MET A 1 204 ? -20.811 -9.938 17.087 1.00 77.31 204 MET A C 1
ATOM 1597 O O . MET A 1 204 ? -20.597 -9.571 18.241 1.00 77.31 204 MET A O 1
ATOM 1601 N N . ALA A 1 205 ? -19.958 -10.724 16.426 1.00 74.00 205 ALA A N 1
ATOM 1602 C CA . ALA A 1 205 ? -18.744 -11.247 17.043 1.00 74.00 205 ALA A CA 1
ATOM 1603 C C . ALA A 1 205 ? -17.760 -10.136 17.444 1.00 74.00 205 ALA A C 1
ATOM 1605 O O . ALA A 1 205 ? -17.102 -10.252 18.478 1.00 74.00 205 ALA A O 1
ATOM 1606 N N . VAL A 1 206 ? -17.650 -9.066 16.651 1.00 72.19 206 VAL A N 1
ATOM 1607 C CA . VAL A 1 206 ? -16.829 -7.900 17.005 1.00 72.19 206 VAL A CA 1
ATOM 1608 C C . VAL A 1 206 ? -17.486 -7.096 18.126 1.00 72.19 206 VAL A C 1
ATOM 1610 O O . VAL A 1 206 ? -16.800 -6.701 19.067 1.00 72.19 206 VAL A O 1
ATOM 1613 N N . MET A 1 207 ?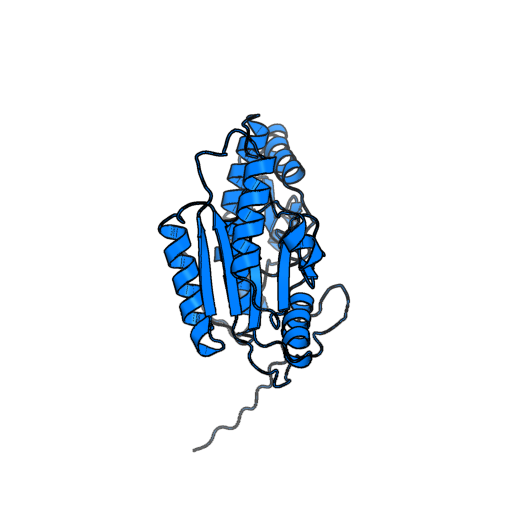 -18.803 -6.898 18.080 1.00 78.31 207 MET A N 1
ATOM 1614 C CA . MET A 1 207 ? -19.546 -6.182 19.120 1.00 78.31 207 MET A CA 1
ATOM 1615 C C . MET A 1 207 ? -19.440 -6.851 20.496 1.00 78.31 207 MET A C 1
ATOM 1617 O O . MET A 1 207 ? -19.302 -6.142 21.491 1.00 78.31 207 MET A O 1
ATOM 1621 N N . ASP A 1 208 ? -19.394 -8.184 20.553 1.00 77.62 208 ASP A N 1
ATOM 1622 C CA . ASP A 1 208 ? -19.171 -8.945 21.792 1.00 77.62 208 ASP A CA 1
ATOM 1623 C C . ASP A 1 208 ? -17.782 -8.705 22.416 1.00 77.62 208 ASP A C 1
ATOM 1625 O O . ASP A 1 208 ? -17.581 -8.918 23.615 1.00 77.62 208 ASP A O 1
ATOM 1629 N N . LEU A 1 209 ? -16.802 -8.273 21.616 1.00 75.31 209 LEU A N 1
ATOM 1630 C CA . LEU A 1 209 ? -15.443 -7.977 22.074 1.00 75.31 209 LEU A CA 1
ATOM 1631 C C . LEU A 1 209 ? -15.278 -6.520 22.519 1.00 75.31 209 LEU A C 1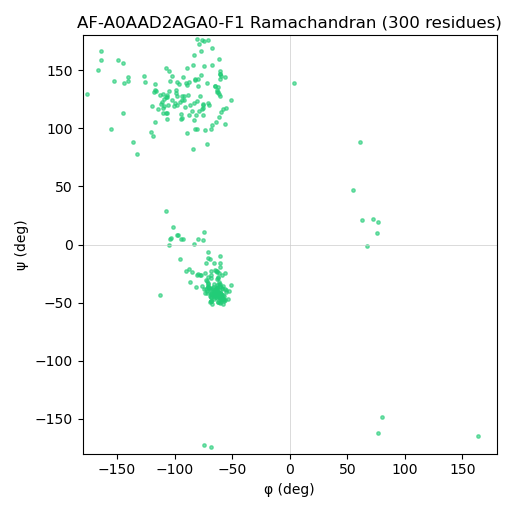
ATOM 1633 O O . LEU A 1 209 ? -14.378 -6.229 23.310 1.00 75.31 209 LEU A O 1
ATOM 1637 N N . ILE A 1 210 ? -16.140 -5.622 22.034 1.00 76.44 210 ILE A N 1
ATOM 1638 C CA . ILE A 1 210 ? -16.058 -4.187 22.297 1.00 76.44 210 ILE A CA 1
ATOM 1639 C C . ILE A 1 210 ? -16.531 -3.880 23.713 1.00 76.44 210 ILE A C 1
ATOM 1641 O O . ILE A 1 210 ? -17.698 -4.069 24.063 1.00 76.44 210 ILE A O 1
ATOM 1645 N N . ARG A 1 211 ? -15.655 -3.285 24.525 1.00 77.69 211 ARG A N 1
ATOM 1646 C CA . ARG A 1 211 ? -16.063 -2.771 25.842 1.00 77.69 211 ARG A CA 1
ATOM 1647 C C . ARG A 1 211 ? -16.659 -1.367 25.712 1.00 77.69 211 ARG A C 1
ATOM 1649 O O . ARG A 1 211 ? -16.355 -0.597 24.796 1.00 77.69 211 ARG A O 1
ATOM 1656 N N . SER A 1 212 ? -1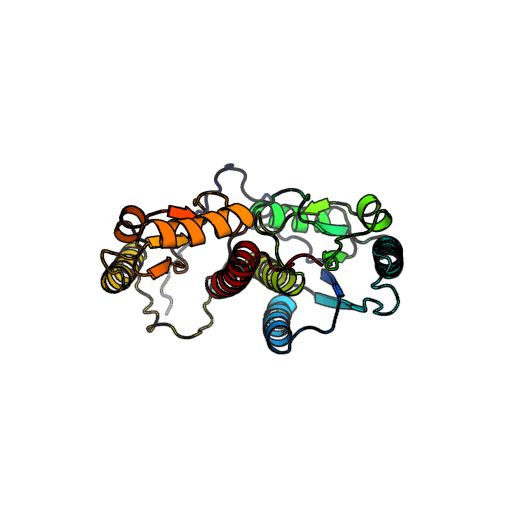7.514 -0.996 26.663 1.00 76.06 212 SER A N 1
ATOM 1657 C CA . SER A 1 212 ? -18.232 0.290 26.647 1.00 76.06 212 SER A CA 1
ATOM 1658 C C . SER A 1 212 ? -17.309 1.515 26.721 1.00 76.06 212 SER A C 1
ATOM 1660 O O . SER A 1 212 ? -17.653 2.562 26.184 1.00 76.06 212 SER A O 1
ATOM 1662 N N . ASN A 1 213 ? -16.130 1.379 27.339 1.00 80.25 213 ASN A N 1
ATOM 1663 C CA . ASN A 1 213 ? -15.144 2.456 27.508 1.00 80.25 213 ASN A CA 1
ATOM 1664 C C . ASN A 1 213 ? -13.976 2.388 26.506 1.00 80.25 213 ASN A C 1
ATOM 1666 O O . ASN A 1 213 ? -12.935 3.008 26.742 1.00 80.25 213 ASN A O 1
ATOM 1670 N N . GLU A 1 214 ? -14.087 1.614 25.425 1.00 76.38 214 GLU A N 1
ATOM 1671 C CA . GLU A 1 214 ? -13.057 1.588 24.377 1.00 76.38 214 GLU A CA 1
ATOM 1672 C C . GLU A 1 214 ? -13.360 2.627 23.305 1.00 76.38 214 GLU A C 1
ATOM 1674 O O . GLU A 1 214 ? -14.510 2.794 22.882 1.00 76.38 214 GLU A O 1
ATOM 1679 N N . TRP A 1 215 ? -12.312 3.302 22.843 1.00 79.81 215 TRP A N 1
ATOM 1680 C CA . TRP A 1 215 ? -12.395 4.160 21.673 1.00 79.81 215 TRP A CA 1
ATOM 1681 C C . TRP A 1 215 ? -12.247 3.295 20.423 1.00 79.81 215 TRP A C 1
ATOM 1683 O O . TRP A 1 215 ? -11.161 2.791 20.133 1.00 79.81 215 TRP A O 1
ATOM 1693 N N . VAL A 1 216 ? -13.350 3.103 19.706 1.00 83.50 216 VAL A N 1
ATOM 1694 C CA . VAL A 1 216 ? -13.428 2.220 18.542 1.00 83.50 216 VAL A CA 1
ATOM 1695 C C . VAL A 1 216 ? -13.106 3.010 17.282 1.00 83.50 216 VAL A C 1
ATOM 1697 O O . VAL A 1 216 ? -13.805 3.962 16.926 1.00 83.50 216 VAL A O 1
ATOM 1700 N N . VAL A 1 217 ? -12.042 2.592 16.610 1.00 84.50 217 VAL A N 1
ATOM 1701 C CA . VAL A 1 217 ? -11.583 3.097 15.322 1.00 84.50 217 VAL A CA 1
ATOM 1702 C C . VAL A 1 217 ? -11.888 2.040 14.274 1.00 84.50 217 VAL A C 1
ATOM 1704 O O . VAL A 1 217 ? -11.313 0.955 14.290 1.00 84.50 217 VAL A O 1
ATOM 1707 N N . MET A 1 218 ? -12.802 2.346 13.368 1.00 87.94 218 MET A N 1
ATOM 1708 C CA . MET A 1 218 ? -13.179 1.444 12.287 1.00 87.94 218 MET A CA 1
ATOM 1709 C C . MET A 1 218 ? -12.351 1.760 11.043 1.00 87.94 218 MET A C 1
ATOM 1711 O O . MET A 1 218 ? -12.354 2.905 10.586 1.00 87.94 218 MET A O 1
ATOM 1715 N N . LEU A 1 219 ? -11.648 0.763 10.505 1.00 83.69 219 LEU A N 1
ATOM 1716 C CA . LEU A 1 219 ? -10.957 0.893 9.227 1.00 83.69 219 LEU A CA 1
ATOM 1717 C C . LEU A 1 219 ? -11.939 0.605 8.093 1.00 83.69 219 LEU A C 1
ATOM 1719 O O . LEU A 1 219 ? -12.426 -0.511 7.955 1.00 83.69 219 LEU A O 1
ATOM 1723 N N . ASP A 1 220 ? -12.225 1.615 7.282 1.00 83.25 220 ASP A N 1
ATOM 1724 C CA . ASP A 1 220 ? -13.197 1.527 6.193 1.00 83.25 220 ASP A CA 1
ATOM 1725 C C . ASP A 1 220 ? -12.664 2.285 4.972 1.00 83.25 220 ASP A C 1
ATOM 1727 O O . ASP A 1 220 ? -12.072 3.353 5.121 1.00 83.25 220 ASP A O 1
ATOM 1731 N N . GLU A 1 221 ? -12.875 1.762 3.763 1.00 79.56 221 GLU A N 1
ATOM 1732 C CA . GLU A 1 221 ? -12.513 2.439 2.507 1.00 79.56 221 GLU A CA 1
ATOM 1733 C C . GLU A 1 221 ? -13.264 3.771 2.318 1.00 79.56 221 GLU A C 1
ATOM 1735 O O . GLU A 1 221 ? -12.771 4.688 1.656 1.00 79.56 221 GLU A O 1
ATOM 1740 N N . HIS A 1 222 ? -14.428 3.913 2.954 1.00 82.81 222 HIS A N 1
ATOM 1741 C CA . HIS A 1 222 ? -15.234 5.132 2.991 1.00 82.81 222 HIS A CA 1
ATOM 1742 C C . HIS A 1 222 ? -14.965 6.007 4.222 1.00 82.81 222 HIS A C 1
ATOM 1744 O O . HIS A 1 222 ? -15.647 7.015 4.428 1.00 82.81 222 HIS A O 1
ATOM 1750 N N . GLY A 1 223 ? -13.992 5.628 5.052 1.00 83.75 223 GLY A N 1
ATOM 1751 C CA . GLY A 1 223 ? -13.616 6.380 6.237 1.00 83.75 223 GLY A CA 1
ATOM 1752 C C . GLY A 1 223 ? -12.979 7.732 5.916 1.00 83.75 223 GLY A C 1
ATOM 1753 O O . GLY A 1 223 ? -12.606 8.047 4.782 1.00 83.75 223 GLY A O 1
ATOM 1754 N N . VAL A 1 224 ? -12.830 8.552 6.955 1.00 86.25 224 VAL A N 1
ATOM 1755 C CA . VAL A 1 224 ? -12.164 9.851 6.847 1.00 86.25 224 VAL A CA 1
ATOM 1756 C C . VAL A 1 224 ? -10.696 9.642 6.490 1.00 86.25 224 VAL A C 1
ATOM 1758 O O . VAL A 1 224 ? -10.024 8.774 7.051 1.00 86.25 224 VAL A O 1
ATOM 1761 N N . ASP A 1 225 ? -10.195 10.454 5.561 1.00 85.12 225 ASP A N 1
ATOM 1762 C CA . ASP A 1 225 ? -8.779 10.449 5.220 1.00 85.12 225 ASP A CA 1
ATOM 1763 C C . ASP A 1 225 ? -7.959 11.063 6.356 1.00 85.12 225 ASP A C 1
ATOM 1765 O O . ASP A 1 225 ? -8.188 12.214 6.743 1.00 85.12 225 ASP A O 1
ATOM 1769 N N . VAL A 1 226 ? -7.014 10.298 6.898 1.00 85.06 226 VAL A N 1
ATOM 1770 C CA . VAL A 1 226 ? -6.194 10.718 8.037 1.00 85.06 226 VAL A CA 1
ATOM 1771 C C . VAL A 1 226 ? -4.725 10.776 7.648 1.00 85.06 226 VAL A C 1
ATOM 1773 O O . VAL A 1 226 ? -4.170 9.850 7.067 1.00 85.06 226 VAL A O 1
ATOM 1776 N N . ARG A 1 227 ? -4.074 11.887 7.990 1.00 85.62 227 ARG A N 1
ATOM 1777 C CA . ARG A 1 227 ? -2.617 12.046 7.913 1.00 85.62 227 ARG A CA 1
ATOM 1778 C C . ARG A 1 227 ? -1.944 11.459 9.149 1.00 85.62 227 ARG A C 1
ATOM 1780 O O . ARG A 1 227 ? -2.576 11.298 10.192 1.00 85.62 227 ARG A O 1
ATOM 1787 N N . SER A 1 228 ? -0.640 11.214 9.064 1.00 83.00 228 SER A N 1
ATOM 1788 C CA . SER A 1 228 ? 0.174 10.672 10.162 1.00 83.00 228 SER A CA 1
ATOM 1789 C C . SER A 1 228 ? 0.028 11.472 11.467 1.00 83.00 228 SER A C 1
ATOM 1791 O O . SER A 1 228 ? -0.083 10.902 12.551 1.00 83.00 228 SER A O 1
ATOM 1793 N N . GLU A 1 229 ? -0.027 12.802 11.378 1.00 83.69 229 GLU A N 1
ATOM 1794 C CA . GLU A 1 229 ? -0.202 13.701 12.523 1.00 83.69 229 GLU A CA 1
ATOM 1795 C C . GLU A 1 229 ? -1.617 13.611 13.103 1.00 83.69 229 GLU A C 1
ATOM 1797 O O . GLU A 1 229 ? -1.804 13.677 14.316 1.00 83.69 229 GLU A O 1
ATOM 1802 N N . GLN A 1 230 ? -2.618 13.418 12.242 1.00 85.44 230 GLN A N 1
ATOM 1803 C CA . GLN A 1 230 ? -4.006 13.229 12.660 1.00 85.44 230 GLN A CA 1
ATOM 1804 C C . GLN A 1 230 ? -4.197 11.860 13.319 1.00 85.44 230 GLN A C 1
ATOM 1806 O O . GLN A 1 230 ? -4.916 11.775 14.308 1.00 85.44 230 GLN A O 1
ATOM 1811 N N . MET A 1 231 ? -3.507 10.816 12.845 1.00 83.62 231 MET A N 1
ATOM 1812 C CA . MET A 1 231 ? -3.448 9.512 13.513 1.00 83.62 231 MET A CA 1
ATOM 1813 C C . MET A 1 231 ? -2.828 9.639 14.913 1.00 83.62 231 MET A C 1
ATOM 1815 O O . MET A 1 231 ? -3.368 9.106 15.882 1.00 83.62 231 MET A O 1
ATOM 1819 N N . ALA A 1 232 ? -1.733 10.395 15.047 1.00 83.19 232 ALA A N 1
ATOM 1820 C CA . ALA A 1 232 ? -1.124 10.684 16.344 1.00 83.19 232 ALA A CA 1
ATOM 1821 C C . ALA A 1 232 ? -2.082 11.441 17.276 1.00 83.19 232 ALA A C 1
ATOM 1823 O O . ALA A 1 232 ? -2.239 11.044 18.430 1.00 83.19 232 ALA A O 1
ATOM 1824 N N . SER A 1 233 ? -2.771 12.470 16.769 1.00 85.38 233 SER A N 1
ATOM 1825 C CA . SER A 1 233 ? -3.801 13.189 17.530 1.00 85.38 233 SER A CA 1
ATOM 1826 C C . SER A 1 233 ? -4.927 12.259 17.959 1.00 85.38 233 SER A C 1
ATOM 1828 O O . SER A 1 233 ? -5.275 12.251 19.126 1.00 85.38 233 SER A O 1
ATOM 1830 N N . LEU A 1 234 ? -5.444 11.415 17.063 1.00 83.62 234 LEU A N 1
ATOM 1831 C CA . LEU A 1 234 ? -6.520 10.466 17.354 1.00 83.62 234 LEU A CA 1
ATOM 1832 C C . LEU A 1 234 ? -6.142 9.527 18.509 1.00 83.62 234 LEU A C 1
ATOM 1834 O O . LEU A 1 234 ? -6.936 9.321 19.429 1.00 83.62 234 LEU A O 1
ATOM 1838 N N . ILE A 1 235 ? -4.914 9.002 18.493 1.00 79.44 235 ILE A N 1
ATOM 1839 C CA . ILE A 1 235 ? -4.389 8.124 19.547 1.00 79.44 235 ILE A CA 1
ATOM 1840 C C . ILE A 1 235 ? -4.189 8.893 20.860 1.00 79.44 235 ILE A C 1
ATOM 1842 O O . ILE A 1 235 ? -4.561 8.396 21.925 1.00 79.44 235 ILE A O 1
ATOM 1846 N N . GLY A 1 236 ? -3.645 10.111 20.799 1.00 76.88 236 GLY A N 1
ATOM 1847 C CA . GLY A 1 236 ? -3.476 10.975 21.970 1.00 76.88 236 GLY A CA 1
ATOM 1848 C C . GLY A 1 236 ? -4.811 11.397 22.594 1.00 76.88 236 GLY A C 1
ATOM 1849 O O . GLY A 1 236 ? -4.988 11.324 23.809 1.00 76.88 236 GLY A O 1
ATOM 1850 N N . ASP A 1 237 ? -5.781 11.768 21.762 1.00 76.88 237 ASP A N 1
ATOM 1851 C CA . ASP A 1 237 ? -7.111 12.227 22.155 1.00 76.88 237 ASP A CA 1
ATOM 1852 C C . ASP A 1 237 ? -7.928 11.111 22.796 1.00 76.88 237 ASP A C 1
ATOM 1854 O O . ASP A 1 237 ? -8.643 11.362 23.764 1.00 76.88 237 ASP A O 1
ATOM 1858 N N . ALA A 1 238 ? -7.809 9.875 22.306 1.00 69.62 238 ALA A N 1
ATOM 1859 C CA . ALA A 1 238 ? -8.445 8.728 22.944 1.00 69.62 238 ALA A CA 1
ATOM 1860 C C . ALA A 1 238 ? -7.923 8.518 24.376 1.00 69.62 238 ALA A C 1
ATOM 1862 O O . ALA A 1 238 ? -8.722 8.319 25.293 1.00 69.62 238 ALA A O 1
ATOM 1863 N N . GLY A 1 239 ? -6.609 8.656 24.593 1.00 65.00 239 GLY A N 1
ATOM 1864 C CA . GLY A 1 239 ? -6.015 8.622 25.934 1.00 65.00 239 GLY A CA 1
ATOM 1865 C C . GLY A 1 239 ? -6.507 9.767 26.827 1.00 65.00 239 GLY A C 1
ATOM 1866 O O . GLY A 1 239 ? -6.890 9.543 27.974 1.00 65.00 239 GLY A O 1
ATOM 1867 N N . ASN A 1 240 ? -6.581 10.986 26.285 1.00 72.62 240 ASN A N 1
ATOM 1868 C CA . ASN A 1 240 ? -7.032 12.174 27.019 1.00 72.62 240 ASN A CA 1
ATOM 1869 C C . ASN A 1 240 ? -8.527 12.139 27.380 1.00 72.62 240 ASN A C 1
ATOM 1871 O O . ASN A 1 240 ? -8.932 12.706 28.392 1.00 72.62 240 ASN A O 1
ATOM 1875 N N . LYS A 1 241 ? -9.355 11.459 26.578 1.00 69.25 241 LYS A N 1
ATOM 1876 C CA . LYS A 1 241 ? -10.799 11.284 26.817 1.00 69.25 241 LYS A CA 1
ATOM 1877 C C . LYS A 1 241 ? -11.122 10.189 27.841 1.00 69.25 241 LYS A C 1
ATOM 1879 O O . LYS A 1 241 ? -12.294 9.889 28.053 1.00 69.25 241 LYS A O 1
ATOM 1884 N N . GLY A 1 242 ? -10.108 9.594 28.475 1.00 66.12 242 GLY A N 1
ATOM 1885 C CA . GLY A 1 242 ? -10.290 8.549 29.480 1.00 66.12 242 GLY A CA 1
ATOM 1886 C C . GLY A 1 242 ? -10.737 7.209 28.895 1.00 66.12 242 GLY A C 1
ATOM 1887 O O . GLY A 1 242 ? -11.319 6.399 29.618 1.00 66.12 242 GLY A O 1
ATOM 1888 N N . ALA A 1 243 ? -10.489 6.966 27.600 1.00 70.12 243 ALA A N 1
ATOM 1889 C CA . ALA A 1 243 ? -10.738 5.658 27.013 1.00 70.12 243 ALA A CA 1
ATOM 1890 C C . ALA A 1 243 ? -9.834 4.617 27.685 1.00 70.12 243 ALA A C 1
ATOM 1892 O O . ALA A 1 243 ? -8.631 4.823 27.848 1.00 70.12 243 ALA A O 1
ATOM 1893 N N . SER A 1 244 ? -10.420 3.483 28.068 1.00 65.44 244 SER A N 1
ATOM 1894 C CA . SER A 1 244 ? -9.678 2.389 28.708 1.00 65.44 244 SER A CA 1
ATOM 1895 C C . SER A 1 244 ? -8.691 1.708 27.751 1.00 65.44 244 SER A C 1
ATOM 1897 O O . SER A 1 244 ? -7.680 1.159 28.185 1.00 65.44 244 SER A O 1
ATOM 1899 N N . SER A 1 245 ? -8.980 1.772 26.452 1.00 69.94 245 SER A N 1
ATOM 1900 C CA . SER A 1 245 ? -8.196 1.203 25.357 1.00 69.94 245 SER A CA 1
ATOM 1901 C C . SER A 1 245 ? -8.641 1.818 24.022 1.00 69.94 245 SER A C 1
ATOM 1903 O O . SER A 1 245 ? -9.747 2.353 23.890 1.00 69.94 245 SER A O 1
ATOM 1905 N N . LEU A 1 246 ? -7.758 1.734 23.027 1.00 78.12 246 LEU A N 1
ATOM 1906 C CA . LEU A 1 246 ? -8.061 1.968 21.616 1.00 78.12 246 LEU A CA 1
ATOM 1907 C C . LEU A 1 246 ? -8.283 0.616 20.946 1.00 78.12 246 LEU A C 1
ATOM 1909 O O . LEU A 1 246 ? -7.413 -0.252 21.031 1.00 78.12 246 LEU A O 1
ATOM 1913 N N . LEU A 1 247 ? -9.409 0.462 20.256 1.00 78.12 247 LEU A N 1
ATOM 1914 C CA . LEU A 1 247 ? -9.710 -0.732 19.480 1.00 78.12 247 LEU A CA 1
ATOM 1915 C C . LEU A 1 247 ? -9.776 -0.369 18.001 1.00 78.12 247 LEU A C 1
ATOM 1917 O O . LEU A 1 247 ? -10.649 0.387 17.587 1.00 78.12 247 LEU A O 1
ATOM 1921 N N . PHE A 1 248 ? -8.874 -0.939 17.209 1.00 81.25 248 PHE A N 1
ATOM 1922 C CA . PHE A 1 248 ? -8.918 -0.832 15.757 1.00 81.25 248 PHE A CA 1
ATOM 1923 C C . PHE A 1 248 ? -9.635 -2.049 15.186 1.00 81.25 248 PHE A C 1
ATOM 1925 O O . PHE A 1 248 ? -9.224 -3.182 15.431 1.00 81.25 248 PHE A O 1
ATOM 1932 N N . CYS A 1 249 ? -10.704 -1.809 14.436 1.00 79.25 249 CYS A N 1
ATOM 1933 C CA . CYS A 1 249 ? -11.470 -2.852 13.773 1.00 79.25 249 CYS A CA 1
ATOM 1934 C C . CYS A 1 249 ? -11.086 -2.881 12.297 1.00 79.25 249 CYS A C 1
ATOM 1936 O O . CYS A 1 249 ? -11.178 -1.859 11.621 1.00 79.25 249 CYS A O 1
ATOM 1938 N N . ILE A 1 250 ? -10.653 -4.047 11.822 1.00 76.50 250 ILE A N 1
ATOM 1939 C CA . ILE A 1 250 ? -10.341 -4.304 10.415 1.00 76.50 250 ILE A CA 1
ATOM 1940 C C . ILE A 1 250 ? -11.402 -5.262 9.892 1.00 76.50 250 ILE A C 1
ATOM 1942 O O . ILE A 1 250 ? -11.623 -6.316 10.487 1.00 76.50 250 ILE A O 1
ATOM 1946 N N . GLY A 1 251 ? -12.108 -4.853 8.843 1.00 69.62 251 GLY A N 1
ATOM 1947 C CA . GLY A 1 251 ? -13.203 -5.631 8.278 1.00 69.62 251 GLY A CA 1
ATOM 1948 C C . GLY A 1 251 ? -12.707 -6.836 7.490 1.00 69.62 251 GLY A C 1
ATOM 1949 O O . GLY A 1 251 ? -11.602 -6.832 6.943 1.00 69.62 251 GLY A O 1
ATOM 1950 N N . GLY A 1 252 ? -13.560 -7.857 7.408 1.00 66.00 252 GLY A N 1
ATOM 1951 C CA . GLY A 1 252 ? -13.397 -8.946 6.455 1.00 66.00 252 GLY A CA 1
ATOM 1952 C C . GLY A 1 252 ? -13.605 -8.476 5.005 1.00 66.00 252 GLY A C 1
ATOM 1953 O O . GLY A 1 252 ? -13.818 -7.290 4.744 1.00 66.00 252 GLY A O 1
ATOM 1954 N N . PRO A 1 253 ? -13.602 -9.397 4.026 1.00 63.91 253 PRO A N 1
ATOM 1955 C CA . PRO A 1 253 ? -13.719 -9.065 2.600 1.00 63.91 253 PRO A CA 1
ATOM 1956 C C . PRO A 1 253 ? -15.027 -8.348 2.220 1.00 63.91 253 PRO A C 1
ATOM 1958 O O . PRO A 1 253 ? -15.113 -7.776 1.138 1.00 63.91 253 PRO A O 1
ATOM 1961 N N . TYR A 1 254 ? -16.040 -8.388 3.087 1.00 70.06 254 TYR A N 1
ATOM 1962 C CA . TYR A 1 254 ? -17.337 -7.737 2.888 1.00 70.06 254 TYR A CA 1
ATOM 1963 C C . TYR A 1 254 ? -17.504 -6.444 3.706 1.00 70.06 254 TYR A C 1
ATOM 1965 O O . TYR A 1 254 ? -18.577 -5.838 3.698 1.00 70.06 254 TYR A O 1
ATOM 1973 N N . GLY A 1 255 ? -16.446 -6.010 4.396 1.00 71.44 255 GLY A N 1
ATOM 1974 C CA . GLY A 1 255 ? -16.443 -4.819 5.235 1.00 71.44 255 GLY A CA 1
ATOM 1975 C C . GLY A 1 255 ? -17.138 -5.022 6.581 1.00 71.44 255 GLY A C 1
ATOM 1976 O O . GLY A 1 255 ? -17.329 -6.138 7.056 1.00 71.44 255 GLY A O 1
ATOM 1977 N N . HIS A 1 256 ? -17.484 -3.909 7.225 1.00 78.69 256 HIS A N 1
ATOM 1978 C CA . HIS A 1 256 ? -18.086 -3.905 8.556 1.00 78.69 256 HIS A CA 1
ATOM 1979 C C . HIS A 1 256 ? -19.612 -3.896 8.511 1.00 78.69 256 HIS A C 1
ATOM 1981 O O . HIS A 1 256 ? -20.212 -3.220 7.663 1.00 78.69 256 HIS A O 1
ATOM 1987 N N . GLY A 1 257 ? -20.231 -4.589 9.469 1.00 80.25 257 GLY A N 1
ATOM 1988 C CA . GLY A 1 257 ? -21.671 -4.549 9.673 1.00 80.25 257 GLY A CA 1
ATOM 1989 C C . GLY A 1 257 ? -22.157 -3.254 10.312 1.00 80.25 257 GLY A C 1
ATOM 1990 O O . GLY A 1 257 ? -21.398 -2.333 10.626 1.00 80.25 257 GLY A O 1
ATOM 1991 N N . ARG A 1 258 ? -23.479 -3.144 10.416 1.00 85.75 258 ARG A N 1
ATOM 1992 C CA . ARG A 1 258 ? -24.148 -1.904 10.804 1.00 85.75 258 ARG A CA 1
ATOM 1993 C C . ARG A 1 258 ? -23.891 -1.540 12.266 1.00 85.75 258 ARG A C 1
ATOM 1995 O O . ARG A 1 258 ? -23.716 -0.360 12.556 1.00 85.75 258 ARG A O 1
ATOM 2002 N N . GLN A 1 259 ? -23.864 -2.519 13.165 1.00 84.06 259 GLN A N 1
ATOM 2003 C CA . GLN A 1 259 ? -23.707 -2.285 14.598 1.00 84.06 259 GLN A CA 1
ATOM 2004 C C . GLN A 1 259 ? -22.333 -1.694 14.894 1.00 84.06 259 GLN A C 1
ATOM 2006 O O . GLN A 1 259 ? -22.233 -0.704 15.616 1.00 84.06 259 GLN A O 1
ATOM 2011 N N . LEU A 1 260 ? -21.283 -2.226 14.269 1.00 81.75 260 LEU A N 1
ATOM 2012 C CA . LEU A 1 260 ? -19.938 -1.697 14.404 1.00 81.75 260 LEU A CA 1
ATOM 2013 C C . LEU A 1 260 ? -19.799 -0.298 13.804 1.00 81.75 260 LEU A C 1
ATOM 2015 O O . LEU A 1 260 ? -19.168 0.553 14.425 1.00 81.75 260 LEU A O 1
ATOM 2019 N N . ARG A 1 261 ? -20.421 -0.021 12.649 1.00 86.44 261 ARG A N 1
ATOM 2020 C CA . ARG A 1 261 ? -20.442 1.338 12.072 1.00 86.44 261 ARG A CA 1
ATOM 2021 C C . ARG A 1 261 ? -21.098 2.347 13.009 1.00 86.44 261 ARG A C 1
ATOM 2023 O O . ARG A 1 261 ? -20.590 3.453 13.153 1.00 86.44 261 ARG A O 1
ATOM 2030 N N . GLU A 1 262 ? -22.207 1.970 13.642 1.00 88.31 262 GLU A N 1
ATOM 2031 C CA . GLU A 1 262 ? -22.909 2.813 14.619 1.00 88.31 262 GLU A CA 1
ATOM 2032 C C . GLU A 1 262 ? -22.120 2.945 15.934 1.00 88.31 262 GLU A C 1
ATOM 2034 O O . GLU A 1 262 ? -22.143 4.000 16.569 1.00 88.31 262 GLU A O 1
ATOM 2039 N N . ARG A 1 263 ? -21.387 1.900 16.338 1.00 86.50 263 ARG A N 1
ATOM 2040 C CA . ARG A 1 263 ? -20.548 1.887 17.545 1.00 86.50 263 ARG A CA 1
ATOM 2041 C C . ARG A 1 263 ? -19.218 2.618 17.363 1.00 86.50 263 ARG A C 1
ATOM 2043 O O . ARG A 1 263 ? -18.641 3.067 18.360 1.00 86.50 263 ARG A O 1
ATOM 2050 N N . ALA A 1 264 ? -18.701 2.700 16.142 1.00 85.75 264 ALA A N 1
ATOM 2051 C CA . ALA A 1 264 ? -17.413 3.303 15.854 1.00 85.75 264 ALA A CA 1
ATOM 2052 C C . ALA A 1 264 ? -17.399 4.777 16.274 1.00 85.75 264 ALA A C 1
ATOM 2054 O O . ALA A 1 264 ? -18.246 5.574 15.880 1.00 85.75 264 ALA A O 1
ATOM 2055 N N . ASN A 1 265 ? -16.400 5.159 17.066 1.00 87.88 265 ASN A N 1
ATOM 2056 C CA . ASN A 1 265 ? -16.199 6.555 17.442 1.00 87.88 265 ASN A CA 1
ATOM 2057 C C . ASN A 1 265 ? -15.659 7.366 16.262 1.00 87.88 265 ASN A C 1
ATOM 2059 O O . ASN A 1 265 ? -15.900 8.568 16.162 1.00 87.88 265 ASN A O 1
ATOM 2063 N N 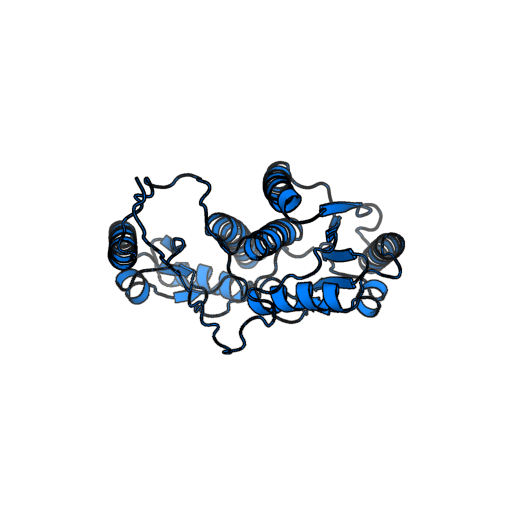. VAL A 1 266 ? -14.900 6.705 15.391 1.00 88.94 266 VAL A N 1
ATOM 2064 C CA . VAL A 1 266 ? -14.353 7.284 14.173 1.00 88.94 266 VAL A CA 1
ATOM 2065 C C . VAL A 1 266 ? -14.153 6.189 13.133 1.00 88.94 266 VAL A C 1
ATOM 2067 O O . VAL A 1 266 ? -13.733 5.077 13.456 1.00 88.94 266 VAL A O 1
ATOM 2070 N N . SER A 1 267 ? -14.453 6.521 11.884 1.00 89.62 267 SER A N 1
ATOM 2071 C CA . SER A 1 267 ? -14.130 5.703 10.723 1.00 89.62 267 SER A CA 1
ATOM 2072 C C . SER A 1 267 ? -12.990 6.369 9.967 1.00 89.62 267 SER A C 1
ATOM 2074 O O . SER A 1 267 ? -13.080 7.558 9.652 1.00 89.62 267 SER A O 1
ATOM 2076 N N . ILE A 1 268 ? -11.921 5.625 9.705 1.00 87.69 268 ILE A N 1
ATOM 2077 C CA . ILE A 1 268 ? -10.744 6.116 8.990 1.00 87.69 268 ILE A CA 1
ATOM 2078 C C . ILE A 1 268 ? -10.427 5.195 7.818 1.00 87.69 268 ILE A C 1
ATOM 2080 O O . ILE A 1 268 ? -10.573 3.978 7.930 1.00 87.69 268 ILE A O 1
ATOM 2084 N N . LYS A 1 269 ? -9.951 5.768 6.714 1.00 87.19 269 LYS A N 1
ATOM 2085 C CA . LYS A 1 269 ? -9.376 4.986 5.616 1.00 87.19 269 LYS A CA 1
ATOM 2086 C C . LYS A 1 269 ? -7.855 4.968 5.731 1.00 87.19 269 LYS A C 1
ATOM 2088 O O . LYS A 1 269 ? -7.241 5.982 6.059 1.00 87.19 269 LYS A O 1
ATOM 2093 N N . LEU A 1 270 ? -7.239 3.815 5.461 1.00 83.12 270 LEU A N 1
ATOM 2094 C CA . LEU A 1 270 ? -5.776 3.704 5.396 1.00 83.12 270 LEU A CA 1
ATOM 2095 C C . LEU A 1 270 ? -5.222 4.184 4.056 1.00 83.12 270 LEU A C 1
ATOM 2097 O O . LEU A 1 270 ? -4.061 4.574 3.983 1.00 83.12 270 LEU A O 1
ATOM 2101 N N . SER A 1 271 ? -6.012 4.117 2.988 1.00 84.06 271 SER A N 1
ATOM 2102 C CA . SER A 1 271 ? -5.651 4.595 1.658 1.00 84.06 271 SER A CA 1
ATOM 2103 C C . SER A 1 271 ? -6.899 4.735 0.786 1.00 84.06 271 SER A C 1
ATOM 2105 O O . SER A 1 271 ? -7.968 4.233 1.126 1.00 84.06 271 SER A O 1
ATOM 2107 N N . THR A 1 272 ? -6.748 5.421 -0.344 1.00 82.06 272 THR A N 1
ATOM 2108 C CA . THR A 1 272 ? -7.672 5.363 -1.483 1.00 82.06 272 THR A CA 1
ATOM 2109 C C . THR A 1 272 ? -7.543 4.028 -2.246 1.00 82.06 272 THR A C 1
ATOM 2111 O O . THR A 1 272 ? -8.436 3.655 -3.004 1.00 82.06 272 THR A O 1
ATOM 2114 N N . LEU A 1 273 ? -6.456 3.282 -2.021 1.00 77.12 273 LEU A N 1
ATOM 2115 C CA . LEU A 1 273 ? -6.288 1.894 -2.446 1.00 77.12 273 LEU A CA 1
ATOM 2116 C C . LEU A 1 273 ? -7.007 0.932 -1.490 1.00 77.12 273 LEU A C 1
ATOM 2118 O O . LEU A 1 273 ? -6.985 1.123 -0.273 1.00 77.12 273 LEU A O 1
ATOM 2122 N N . VAL A 1 274 ? -7.599 -0.127 -2.045 1.00 75.75 274 VAL A N 1
ATOM 2123 C CA . VAL A 1 274 ? -8.266 -1.181 -1.268 1.00 75.75 274 VAL A CA 1
ATOM 2124 C C . VAL A 1 274 ? -7.236 -2.229 -0.860 1.00 75.75 274 VAL A C 1
ATOM 2126 O O . VAL A 1 274 ? -6.619 -2.842 -1.729 1.00 75.75 274 VAL A O 1
ATOM 2129 N N . PHE A 1 275 ? -7.054 -2.436 0.445 1.00 73.31 275 PHE A N 1
ATOM 2130 C CA . PHE A 1 275 ? -6.115 -3.418 0.995 1.00 73.31 275 PHE A CA 1
ATOM 2131 C C . PHE A 1 275 ? -6.836 -4.670 1.479 1.00 73.31 275 PHE A C 1
ATOM 2133 O O . PHE A 1 275 ? -7.906 -4.583 2.086 1.00 73.31 275 PHE A O 1
ATOM 2140 N N . ASN A 1 276 ? -6.203 -5.832 1.318 1.00 80.06 276 ASN A N 1
ATOM 2141 C CA . ASN A 1 276 ? -6.573 -6.995 2.114 1.00 80.06 276 ASN A CA 1
ATOM 2142 C C . ASN A 1 276 ? -6.363 -6.726 3.627 1.00 80.06 276 ASN A C 1
ATOM 2144 O O . ASN A 1 276 ? -5.599 -5.844 4.033 1.00 80.06 276 ASN A O 1
ATOM 2148 N N . HIS A 1 277 ? -7.029 -7.506 4.479 1.00 73.00 277 HIS A N 1
ATOM 2149 C CA . HIS A 1 277 ? -6.980 -7.311 5.932 1.00 73.00 277 HIS A CA 1
ATOM 2150 C C . HIS A 1 277 ? -5.569 -7.512 6.521 1.00 73.00 277 HIS A C 1
ATOM 2152 O O . HIS A 1 277 ? -5.189 -6.797 7.448 1.00 73.00 277 HIS A O 1
ATOM 2158 N N . GLU A 1 278 ? -4.764 -8.433 5.976 1.00 73.19 278 GLU A N 1
ATOM 2159 C CA . GLU A 1 278 ? -3.396 -8.700 6.450 1.00 73.19 278 GLU A CA 1
ATOM 2160 C C . GLU A 1 278 ? -2.467 -7.498 6.214 1.00 73.19 278 GLU A C 1
ATOM 2162 O O . GLU A 1 278 ? -1.709 -7.098 7.098 1.00 73.19 278 GLU A O 1
ATOM 2167 N N . ILE A 1 279 ? -2.550 -6.875 5.038 1.00 78.38 279 ILE A N 1
ATOM 2168 C CA . ILE A 1 279 ? -1.777 -5.687 4.679 1.00 78.38 279 ILE A CA 1
ATOM 2169 C C . ILE A 1 279 ? -2.330 -4.460 5.390 1.00 78.38 279 ILE A C 1
ATOM 2171 O O . ILE A 1 279 ? -1.539 -3.662 5.891 1.00 78.38 279 ILE A O 1
ATOM 2175 N N . ALA A 1 280 ? -3.652 -4.336 5.529 1.00 75.50 280 ALA A N 1
ATOM 2176 C CA . ALA A 1 280 ? -4.256 -3.299 6.359 1.00 75.50 280 ALA A CA 1
ATOM 2177 C C . ALA A 1 280 ? -3.724 -3.358 7.801 1.00 75.50 280 ALA A C 1
ATOM 2179 O O . ALA A 1 280 ? -3.395 -2.319 8.369 1.00 75.50 280 ALA A O 1
ATOM 2180 N N . LEU A 1 281 ? -3.553 -4.558 8.369 1.00 76.38 281 LEU A N 1
ATOM 2181 C CA . LEU A 1 281 ? -2.958 -4.744 9.692 1.00 76.38 281 LEU A CA 1
ATOM 2182 C C . LEU A 1 281 ? -1.480 -4.335 9.725 1.00 76.38 281 LEU A C 1
ATOM 2184 O O . LEU A 1 281 ? -1.063 -3.626 10.638 1.00 76.38 281 LEU A O 1
ATOM 2188 N N . VAL A 1 282 ? -0.686 -4.742 8.732 1.00 79.31 282 VAL A N 1
ATOM 2189 C CA . VAL A 1 282 ? 0.739 -4.377 8.634 1.00 79.31 282 VAL A CA 1
ATOM 2190 C C . VAL A 1 282 ? 0.920 -2.860 8.514 1.00 79.31 282 VAL A C 1
ATOM 2192 O O . VAL A 1 282 ? 1.744 -2.278 9.226 1.00 79.31 282 VAL A O 1
ATOM 2195 N N . VAL A 1 283 ? 0.121 -2.212 7.662 1.00 80.50 283 VAL A N 1
ATOM 2196 C CA . VAL A 1 283 ? 0.086 -0.752 7.514 1.00 80.50 283 VAL A CA 1
ATOM 2197 C C . VAL A 1 283 ? -0.345 -0.111 8.828 1.00 80.50 283 VAL A C 1
ATOM 2199 O O . VAL A 1 283 ? 0.352 0.767 9.327 1.00 80.50 283 VAL A O 1
ATOM 2202 N N . LEU A 1 284 ? -1.433 -0.579 9.446 1.00 78.56 284 LEU A N 1
ATOM 2203 C CA . LEU A 1 284 ? -1.898 -0.065 10.731 1.00 78.56 284 LEU A CA 1
ATOM 2204 C C . LEU A 1 284 ? -0.801 -0.154 11.799 1.00 78.56 284 LEU A C 1
ATOM 2206 O O . LEU A 1 284 ? -0.550 0.831 12.482 1.00 78.56 284 LEU A O 1
ATOM 2210 N N . CYS A 1 285 ? -0.115 -1.289 11.942 1.00 76.31 285 CYS A N 1
ATOM 2211 C CA . CYS A 1 285 ? 0.958 -1.451 12.924 1.00 76.31 285 CYS A CA 1
ATOM 2212 C C . CYS A 1 285 ? 2.106 -0.455 12.712 1.00 76.31 285 CYS A C 1
ATOM 2214 O O . CYS A 1 285 ? 2.597 0.124 13.686 1.00 76.31 285 CYS A O 1
ATOM 2216 N N . GLU A 1 286 ? 2.529 -0.223 11.466 1.00 84.31 286 GLU A N 1
ATOM 2217 C CA . GLU A 1 286 ? 3.555 0.785 11.178 1.00 84.31 286 GLU A CA 1
ATOM 2218 C C . GLU A 1 286 ? 3.055 2.207 11.467 1.00 84.31 286 GLU A C 1
ATOM 2220 O O . GLU A 1 286 ? 3.801 3.003 12.040 1.00 84.31 286 GLU A O 1
ATOM 2225 N N . GLN A 1 287 ? 1.784 2.499 11.193 1.00 82.38 287 GLN A N 1
ATOM 2226 C CA . GLN A 1 287 ? 1.174 3.799 11.475 1.00 82.38 287 GLN A CA 1
ATOM 2227 C C . GLN A 1 287 ? 0.962 4.039 12.968 1.00 82.38 287 GLN A C 1
ATOM 2229 O O . GLN A 1 287 ? 1.155 5.156 13.441 1.00 82.38 287 GLN A O 1
ATOM 2234 N N . LEU A 1 288 ? 0.659 2.996 13.742 1.00 79.56 288 LEU A N 1
ATOM 2235 C CA . LEU A 1 288 ? 0.653 3.052 15.202 1.00 79.56 288 LEU A CA 1
ATOM 2236 C C . LEU A 1 288 ? 2.058 3.319 15.735 1.00 79.56 288 LEU A C 1
ATOM 2238 O O . LEU A 1 288 ? 2.234 4.181 16.595 1.00 79.56 288 LEU A O 1
ATOM 2242 N N . TYR A 1 289 ? 3.071 2.624 15.214 1.00 79.31 289 TYR A N 1
ATOM 2243 C CA . TYR A 1 289 ? 4.462 2.870 15.585 1.00 79.31 289 TYR A CA 1
ATOM 2244 C C . TYR A 1 289 ? 4.872 4.319 15.268 1.00 79.31 289 TYR A C 1
ATOM 2246 O O . TYR A 1 289 ? 5.385 5.014 16.149 1.00 79.31 289 TYR A O 1
ATOM 2254 N N . ARG A 1 290 ? 4.547 4.817 14.068 1.00 78.94 290 ARG A N 1
ATOM 2255 C CA . ARG A 1 290 ? 4.755 6.212 13.654 1.00 78.94 290 ARG A CA 1
ATOM 2256 C C . ARG A 1 290 ? 4.033 7.191 14.573 1.00 78.94 290 ARG A C 1
ATOM 2258 O O . ARG A 1 290 ? 4.657 8.104 15.110 1.00 78.94 290 ARG A O 1
ATOM 2265 N N . ALA A 1 291 ? 2.750 6.986 14.827 1.00 79.19 291 ALA A N 1
ATOM 2266 C CA . ALA A 1 291 ? 1.976 7.836 15.718 1.00 79.19 291 ALA A CA 1
ATOM 2267 C C . ALA A 1 291 ? 2.582 7.898 17.128 1.00 79.19 291 ALA A C 1
ATOM 2269 O O . ALA A 1 291 ? 2.743 8.983 17.680 1.00 79.19 291 ALA A O 1
ATOM 2270 N N . TRP A 1 292 ? 3.013 6.763 17.685 1.00 77.12 292 TRP A N 1
ATOM 2271 C CA . TRP A 1 292 ? 3.689 6.722 18.983 1.00 77.12 292 TRP A CA 1
ATOM 2272 C C . TRP A 1 292 ? 5.030 7.450 18.987 1.00 77.12 292 TRP A C 1
ATOM 2274 O O . TRP A 1 292 ? 5.368 8.091 19.982 1.00 77.12 292 TRP A O 1
ATOM 2284 N N . THR A 1 293 ? 5.801 7.381 17.904 1.00 75.69 293 THR A N 1
ATOM 2285 C CA . THR A 1 293 ? 7.046 8.156 17.804 1.00 75.69 293 THR A CA 1
ATOM 2286 C C . THR A 1 293 ? 6.794 9.658 17.693 1.00 75.69 293 THR A C 1
ATOM 2288 O O . THR A 1 293 ? 7.493 10.417 18.364 1.00 75.69 293 THR A O 1
ATOM 2291 N N . ILE A 1 294 ? 5.756 10.082 16.957 1.00 79.12 294 ILE A N 1
ATOM 2292 C CA . ILE A 1 294 ? 5.306 11.482 16.892 1.00 79.12 294 ILE A CA 1
ATOM 2293 C C . ILE A 1 294 ? 4.890 11.957 18.290 1.00 79.12 294 ILE A C 1
ATOM 2295 O O . ILE A 1 294 ? 5.392 12.971 18.769 1.00 79.12 294 ILE A O 1
ATOM 2299 N N . LEU A 1 295 ? 4.050 11.183 18.987 1.00 75.06 295 LEU A N 1
ATOM 2300 C CA . LEU A 1 295 ? 3.591 11.491 20.346 1.00 75.06 295 LEU A CA 1
ATOM 2301 C C . LEU A 1 295 ? 4.740 11.568 21.362 1.00 75.06 295 LEU A C 1
ATOM 2303 O O . LEU A 1 295 ? 4.693 12.372 22.289 1.00 75.06 295 LEU A O 1
ATOM 2307 N N . LYS A 1 296 ? 5.789 10.754 21.194 1.00 76.38 296 LYS A N 1
ATOM 2308 C CA . LYS A 1 296 ? 6.988 10.765 22.051 1.00 76.38 296 LYS A CA 1
ATOM 2309 C C . LYS A 1 296 ? 8.017 11.831 21.659 1.00 76.38 296 LYS A C 1
ATOM 2311 O O . LYS A 1 296 ? 9.076 11.888 22.283 1.00 76.38 296 LYS A O 1
ATOM 2316 N N . GLY A 1 297 ? 7.755 12.636 20.626 1.00 72.56 297 GLY A N 1
ATOM 2317 C CA . GLY A 1 297 ? 8.704 13.624 20.106 1.00 72.56 297 GLY A CA 1
ATOM 2318 C C . GLY A 1 297 ? 9.992 13.004 19.548 1.00 72.56 297 GLY A C 1
ATOM 2319 O O . GLY A 1 297 ? 11.026 13.669 19.485 1.00 72.56 297 GLY A O 1
ATOM 2320 N N . GLN A 1 298 ? 9.964 11.720 19.181 1.00 67.12 298 GLN A N 1
ATOM 2321 C CA . GLN A 1 298 ? 11.106 11.030 18.591 1.00 67.12 298 GLN A CA 1
ATOM 2322 C C . GLN A 1 298 ? 11.173 11.330 17.092 1.00 67.12 298 GLN A C 1
ATOM 2324 O O . GLN A 1 298 ? 10.150 11.393 16.409 1.00 67.12 298 GLN A O 1
ATOM 2329 N N . LYS A 1 299 ? 12.388 11.495 16.557 1.00 55.19 299 LYS A N 1
ATOM 2330 C CA . LYS A 1 299 ? 12.586 11.650 15.112 1.00 55.19 299 LYS A CA 1
ATOM 2331 C C . LYS A 1 299 ? 12.233 10.339 14.414 1.00 55.19 299 LYS A C 1
ATOM 2333 O O . LYS A 1 299 ? 13.005 9.388 14.465 1.00 55.19 299 LYS A O 1
ATOM 2338 N N . TYR A 1 300 ? 11.058 10.307 13.796 1.00 48.03 300 TYR A N 1
ATOM 2339 C CA . TYR A 1 300 ? 10.628 9.211 12.932 1.00 48.03 300 TYR A CA 1
ATOM 2340 C C . TYR A 1 300 ? 11.096 9.404 11.483 1.00 48.03 300 TYR A C 1
ATOM 2342 O O . TYR A 1 300 ? 11.395 8.440 10.784 1.00 48.03 300 TYR A O 1
ATOM 2350 N N . HIS A 1 301 ? 11.195 10.660 11.043 1.00 42.56 301 HIS A N 1
ATOM 2351 C CA . HIS A 1 301 ? 11.737 11.010 9.736 1.00 42.56 301 HIS A CA 1
ATOM 2352 C C . HIS A 1 301 ? 13.262 11.066 9.817 1.00 42.56 301 HIS A C 1
ATOM 2354 O O . HIS A 1 301 ? 13.817 11.805 10.641 1.00 42.56 301 HIS A O 1
ATOM 2360 N N . HIS A 1 302 ? 13.914 10.255 8.985 1.00 39.50 302 HIS A N 1
ATOM 2361 C CA . HIS A 1 302 ? 15.322 10.427 8.667 1.00 39.50 302 HIS A CA 1
ATOM 2362 C C . HIS A 1 302 ? 15.482 11.335 7.476 1.00 39.50 302 HIS A C 1
ATOM 2364 O O . HIS A 1 302 ? 14.724 11.151 6.502 1.00 39.50 302 HIS A O 1
#

Foldseek 3Di:
DDDDDDDDDPPPPQDPVRDAQPCVVHDFPAAAEEEEEEEDDDDPVLVVLLVVLCVLCVVRHHYHYHYDYQDPVCVVPLQVSQVVSQVSVVVVDDPQEQEEEADLPFDADELSRVLNSSRVSRVVPGRHYYYYQAALSGHDDNSVVVHPGYYYLALEDDHSSLVSSSVSQSSSCSSPPDDDDDDDDDDDDDDDPDPQVVLVVVQVVVVVVDDPLEQEEEADLPFDGDYLQRLLVSLVVSVVVVRPYYHYDQQAPSGHDDNSVVVHPGYYYGGSYDGHRVSVVVSVVVSVVSSVCVNVVHPPRD

Secondary structure (DSSP, 8-state):
---------------TT----TTTT-------EEEEEEESPPPHHHHHHHHHHHHHHTTTS-EEEEEEEP-GGGTT-HHHHHHHHHHHHHTT--TTEEEEEEEEEEEE--HHHHHHHHHHHHHTT-SEEEEEE-BTTB--HHHHHH-SEEEES-SSPPPHHHHHHHHHHHHHHHH--S-----SS-S-----S-HHHHHHHHHHHHHTT--TTEEEEEEEEEEEE--HHHHHHHHHHHHHTT-SEEEEEE-BTTB--HHHHHH-SEEEES-SSPPPHHHHHHHHHHHHHHHHHHHTT-----

Radius of gyration: 20.94 Å; Cα contacts (8 Å, |Δi|>4): 451; chains: 1; bounding box: 56×52×56 Å

InterPro domains:
  IPR003742 RNA methyltransferase RlmH [MF_00658] (31-302)
  IPR003742 RNA methyltransferase RlmH [PF02590] (33-172)
  IPR003742 RNA methyltransferase RlmH [PF02590] (191-301)
  IPR003742 RNA methyltransferase RlmH [PTHR33603] (10-174)
  IPR003742 RNA methyltransferase RlmH [cd18081] (33-172)
  IPR003742 RNA methyltransferase RlmH [cd18081] (187-302)
  IPR029026 tRNA (guanine-N1-)-methyltransferase, N-terminal [G3DSA:3.40.1280.10] (30-175)
  IPR029026 tRNA (guanine-N1-)-methyltransferase, N-terminal [G3DSA:3.40.1280.10] (176-302)
  IPR029028 Alpha/beta knot methyltransferases [SSF75217] (32-172)
  IPR029028 Alpha/beta knot methyltransferases [SSF75217] (190-300)